Protein AF-F8B4W9-F1 (afdb_monomer)

Nearest PDB structures (foldseek):
  3fyq-assembly1_A  TM=3.172E-01  e=5.304E+00  Drosophila melanogaster
  8dl6-assembly1_A  TM=2.805E-01  e=8.628E+00  Homo sapiens
  7tut-assembly1_6  TM=2.543E-01  e=9.510E+00  Canis lupus
  6wik-assembly1_A  TM=2.556E-01  e=9.510E+00  Carlito syrichta

Secondary structure (DSSP, 8-state):
---TT-----GGGHHHHHHHTSHHHHHHHHHHHHHHTTT-HHHHHHHHHHHHHHHHHHHHHHHHHTTTTEEE-TT-TT--EEE-HHHHHHHHHHHHHHHHHHHHHHHHHHHHTSSSSHHHHHHHHHHHHHHHHHHHHHHHHHHHH---HHHHHHHHHHHHHHHHHHHHHHHHHHHHHHTT-

pLDDT: mean 88.38, std 14.02, range [26.84, 98.0]

Solvent-accessible surface area (backbone atoms only — not comparable to full-atom values): 9427 Å² total; per-residue (Å²): 134,85,67,93,78,52,64,75,72,52,79,90,48,41,58,56,54,52,52,68,70,34,70,40,50,55,50,39,52,10,18,52,37,0,38,73,35,49,87,41,64,65,50,3,17,50,43,2,28,54,52,38,39,51,48,53,51,54,48,49,52,51,38,52,74,51,39,65,38,52,43,69,39,88,86,42,95,82,52,50,73,45,76,39,60,65,61,47,53,53,54,47,50,52,52,43,54,51,28,64,64,48,16,34,58,32,1,39,33,23,35,45,33,60,74,82,50,72,69,11,46,56,34,58,42,48,49,35,50,45,35,26,58,53,26,56,51,50,46,58,52,36,73,71,74,66,73,48,66,64,57,51,53,48,35,52,51,52,26,52,52,19,50,51,51,48,52,51,55,50,49,56,48,50,54,60,52,60,77,73,109

Sequence (181 aa):
MVSRLNGASWPPFTAFSLVLGTGWTWAGLAYFLGRSCAASALRASVAALLGLVAAVVAYSLSDLSRGVYRTVDETDPLLATYTDWRGFVTTTGFWVVVAVVVAPVLGIAGRSGRGWQTRAVISKLLIPILALTEMTRRLATEAGFQPSPVAVYTWGVVEGCSLLVVIVILGIRATRTLQRR

Foldseek 3Di:
DQDPPQDDPPVVCVLVVLVLPDPLVLLVQLLQQLLVQLPDLVSLLVSLLVRSLVSLVVVLVVCVVSCSQWDFDPVDPVRDIDGNPVCSCVVSVVSNVVSNPNSSVSSNLSSQLPDQPPSVLVSQLVSLVSLLVRLVVQLVVCVPPPPPVSSNVSSVVSNVVSVVSNVVSVVVSVVVVVVVD

Organism: NCBI:txid2716812

Structure (mmCIF, N/CA/C/O backbone):
data_AF-F8B4W9-F1
#
_entry.id   AF-F8B4W9-F1
#
loop_
_atom_site.group_PDB
_atom_site.id
_atom_site.type_symbol
_atom_site.label_atom_id
_atom_site.label_alt_id
_atom_site.label_comp_id
_atom_site.label_asym_id
_atom_site.label_entity_id
_atom_site.label_seq_id
_atom_site.pdbx_PDB_ins_code
_atom_site.Cartn_x
_atom_site.Cartn_y
_atom_site.Cartn_z
_atom_site.occupancy
_atom_site.B_iso_or_equiv
_atom_site.auth_seq_id
_atom_site.auth_comp_id
_atom_site.auth_asym_id
_atom_site.auth_atom_id
_atom_site.pdbx_PDB_model_num
ATOM 1 N N . MET A 1 1 ? 11.319 -7.828 -17.211 1.00 26.84 1 MET A N 1
ATOM 2 C CA . MET A 1 1 ? 12.561 -7.053 -17.413 1.00 26.84 1 MET A CA 1
ATOM 3 C C . MET A 1 1 ? 12.158 -5.614 -17.677 1.00 26.84 1 MET A C 1
ATOM 5 O O . MET A 1 1 ? 11.563 -5.357 -18.710 1.00 26.84 1 MET A O 1
ATOM 9 N N . VAL A 1 2 ? 12.374 -4.707 -16.723 1.00 33.69 2 VAL A N 1
ATOM 10 C CA . VAL A 1 2 ? 12.165 -3.267 -16.941 1.00 33.69 2 VAL A CA 1
ATOM 11 C C . VAL A 1 2 ? 13.381 -2.761 -17.718 1.00 33.69 2 VAL A C 1
ATOM 13 O O . VAL A 1 2 ? 14.514 -3.004 -17.304 1.00 33.69 2 VAL A O 1
ATOM 16 N N . SER A 1 3 ? 13.143 -2.155 -18.879 1.00 31.34 3 SER A N 1
ATOM 17 C CA . SER A 1 3 ? 14.170 -1.647 -19.792 1.00 31.34 3 SER A CA 1
ATOM 18 C C . SER A 1 3 ? 15.177 -0.735 -19.072 1.00 31.34 3 SER A C 1
ATOM 20 O O . SER A 1 3 ? 14.789 0.214 -18.389 1.00 31.34 3 SER A O 1
ATOM 22 N N . ARG A 1 4 ? 16.482 -0.999 -19.256 1.00 37.31 4 ARG A N 1
ATOM 23 C CA . ARG A 1 4 ? 17.597 -0.156 -18.768 1.00 37.31 4 ARG A CA 1
ATOM 24 C C . ARG A 1 4 ? 17.657 1.227 -19.448 1.00 37.31 4 ARG A C 1
ATOM 26 O O . ARG A 1 4 ? 18.509 2.028 -19.085 1.00 37.31 4 ARG A O 1
ATOM 33 N N . LEU A 1 5 ? 16.773 1.506 -20.412 1.00 38.25 5 LEU A N 1
ATOM 34 C CA . LEU A 1 5 ? 16.686 2.777 -21.144 1.00 38.25 5 LEU A CA 1
ATOM 35 C C . LEU A 1 5 ? 15.691 3.778 -20.528 1.00 38.25 5 LEU A C 1
ATOM 37 O O . LEU A 1 5 ? 15.527 4.874 -21.061 1.00 38.25 5 LEU A O 1
ATOM 41 N N . ASN A 1 6 ? 15.039 3.441 -19.409 1.00 43.91 6 ASN A N 1
ATOM 42 C CA . ASN A 1 6 ? 14.122 4.363 -18.739 1.00 43.91 6 ASN A CA 1
ATOM 43 C C . ASN A 1 6 ? 14.904 5.493 -18.059 1.00 43.91 6 ASN A C 1
ATOM 45 O O . ASN A 1 6 ? 15.451 5.348 -16.964 1.00 43.91 6 ASN A O 1
ATOM 49 N N . GLY A 1 7 ? 14.972 6.622 -18.762 1.00 41.22 7 GLY A N 1
ATOM 50 C CA . GLY A 1 7 ? 15.586 7.853 -18.304 1.00 41.22 7 GLY A CA 1
ATOM 51 C C . GLY A 1 7 ? 14.984 8.364 -16.994 1.00 41.22 7 GLY A C 1
ATOM 52 O O . GLY A 1 7 ? 13.772 8.390 -16.797 1.00 41.22 7 GLY A O 1
ATOM 53 N N . ALA A 1 8 ? 15.887 8.850 -16.145 1.00 40.62 8 ALA A N 1
ATOM 54 C CA . ALA A 1 8 ? 15.640 9.750 -15.025 1.00 40.62 8 ALA A CA 1
ATOM 55 C C . ALA A 1 8 ? 14.926 9.163 -13.794 1.00 40.62 8 ALA A C 1
ATOM 57 O O . ALA A 1 8 ? 13.885 9.657 -13.356 1.00 40.62 8 ALA A O 1
ATOM 58 N N . SER A 1 9 ? 15.598 8.251 -13.083 1.00 46.84 9 SER A N 1
ATOM 59 C CA . SER A 1 9 ? 15.566 8.372 -11.622 1.00 46.84 9 SER A CA 1
ATOM 60 C C . SER A 1 9 ? 16.283 9.676 -11.262 1.00 46.84 9 SER A C 1
ATOM 62 O O . SER A 1 9 ? 17.508 9.759 -11.359 1.00 46.84 9 SER A O 1
ATOM 64 N N . TRP A 1 10 ? 15.537 10.718 -10.900 1.00 50.34 10 TRP A N 1
ATOM 65 C CA . TRP A 1 10 ? 16.134 11.897 -10.277 1.00 50.34 10 TRP A CA 1
ATOM 66 C C . TRP A 1 10 ? 16.819 11.407 -8.998 1.00 50.34 10 TRP A C 1
ATOM 68 O O . TRP A 1 10 ? 16.106 10.905 -8.125 1.00 50.34 10 TRP A O 1
ATOM 78 N N . PRO A 1 11 ? 18.154 11.525 -8.857 1.00 61.97 11 PRO A N 1
ATOM 79 C CA . PRO A 1 11 ? 18.889 10.930 -7.742 1.00 61.97 11 PRO A CA 1
ATOM 80 C C . PRO A 1 11 ? 18.269 11.172 -6.351 1.00 61.97 11 PRO A C 1
ATOM 82 O O . PRO A 1 11 ? 18.201 10.210 -5.584 1.00 61.97 11 PRO A O 1
ATOM 85 N N . PRO A 1 12 ? 17.740 12.375 -6.015 1.00 61.75 12 PRO A N 1
ATOM 86 C CA . PRO A 1 12 ? 17.132 12.597 -4.700 1.00 61.75 12 PRO A CA 1
ATOM 87 C C . PRO A 1 12 ? 15.763 11.919 -4.506 1.00 61.75 12 PRO A C 1
ATOM 89 O O . PRO A 1 12 ? 15.351 11.701 -3.371 1.00 61.75 12 PRO A O 1
ATOM 92 N N . PHE A 1 13 ? 15.055 11.552 -5.577 1.00 73.12 13 PHE A N 1
ATOM 93 C CA . PHE A 1 13 ? 13.718 10.947 -5.509 1.00 73.12 13 PHE A CA 1
ATOM 94 C C . PHE A 1 13 ? 13.712 9.440 -5.764 1.00 73.12 13 PHE A C 1
ATOM 96 O O . PHE A 1 13 ? 12.652 8.817 -5.704 1.00 73.12 13 PHE A O 1
ATOM 103 N N . THR A 1 14 ? 14.875 8.831 -6.004 1.00 78.38 14 THR A N 1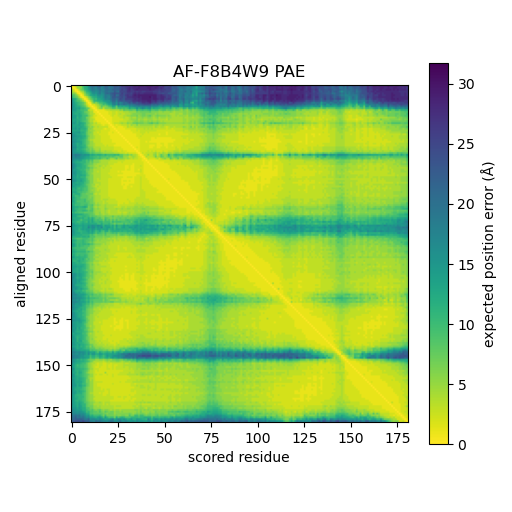
ATOM 104 C CA . THR A 1 14 ? 14.992 7.388 -6.242 1.00 78.38 14 THR A CA 1
ATOM 105 C C . THR A 1 14 ? 14.405 6.583 -5.085 1.00 78.38 14 THR A C 1
ATOM 107 O O . THR A 1 14 ? 13.545 5.738 -5.314 1.00 78.38 14 THR A O 1
ATOM 110 N N . ALA A 1 15 ? 14.774 6.894 -3.838 1.00 79.94 15 ALA A N 1
ATOM 111 C CA . ALA A 1 15 ? 14.231 6.216 -2.658 1.00 79.94 15 ALA A CA 1
ATOM 112 C C . ALA A 1 15 ? 12.705 6.377 -2.543 1.00 79.94 15 ALA A C 1
ATOM 114 O O . ALA A 1 15 ? 11.993 5.421 -2.250 1.00 79.94 15 ALA A O 1
ATOM 115 N N . PHE A 1 16 ? 12.182 7.569 -2.841 1.00 80.81 16 PHE A N 1
ATOM 116 C CA . PHE A 1 16 ? 10.745 7.834 -2.807 1.00 80.81 16 PHE A CA 1
ATOM 117 C C . PHE A 1 16 ? 9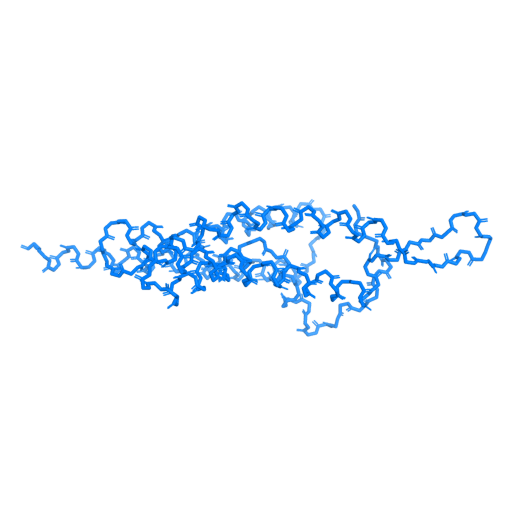.990 7.037 -3.877 1.00 80.81 16 PHE A C 1
ATOM 119 O O . PHE A 1 16 ? 8.973 6.414 -3.584 1.00 80.81 16 PHE A O 1
ATOM 126 N N . SER A 1 17 ? 10.518 6.997 -5.103 1.00 80.38 17 SER A N 1
ATOM 127 C CA . SER A 1 17 ? 9.940 6.205 -6.190 1.00 80.38 17 SER A CA 1
ATOM 128 C C . SER A 1 17 ? 10.011 4.705 -5.906 1.00 80.38 17 SER A C 1
ATOM 130 O O . SER A 1 17 ? 9.080 3.985 -6.258 1.00 80.38 17 SER A O 1
ATOM 132 N N . LEU A 1 18 ? 11.084 4.236 -5.259 1.00 84.69 18 LEU A N 1
ATOM 133 C CA . LEU A 1 18 ? 11.203 2.855 -4.801 1.00 84.69 18 LEU A CA 1
ATOM 134 C C . LEU A 1 18 ? 10.101 2.540 -3.789 1.00 84.69 18 LEU A C 1
ATOM 136 O O . LEU A 1 18 ? 9.330 1.614 -4.016 1.00 84.69 18 LEU A O 1
ATOM 140 N N . VAL A 1 19 ? 9.968 3.345 -2.730 1.00 85.88 19 VAL A N 1
ATOM 141 C CA . VAL A 1 19 ? 8.946 3.151 -1.691 1.00 85.88 19 VAL A CA 1
ATOM 142 C C . VAL A 1 19 ? 7.539 3.177 -2.285 1.00 85.88 19 VAL A C 1
ATOM 144 O O . VAL A 1 19 ? 6.787 2.228 -2.079 1.00 85.88 19 VAL A O 1
ATOM 147 N N . LEU A 1 20 ? 7.191 4.187 -3.087 1.00 84.31 20 LEU A N 1
ATOM 148 C CA . LEU A 1 20 ? 5.878 4.254 -3.742 1.00 84.31 20 LEU A CA 1
ATOM 149 C C . LEU A 1 20 ? 5.628 3.102 -4.727 1.00 84.31 20 LEU A C 1
ATOM 151 O O . LEU A 1 20 ? 4.482 2.749 -4.976 1.00 84.31 20 LEU A O 1
ATOM 155 N N . GLY A 1 21 ? 6.676 2.489 -5.275 1.00 84.31 21 GLY A N 1
ATOM 156 C CA . GLY A 1 21 ? 6.569 1.312 -6.139 1.00 84.31 21 GLY A CA 1
ATOM 157 C C . GLY A 1 21 ? 6.305 -0.003 -5.394 1.00 84.31 21 GLY A C 1
ATOM 158 O O . GLY A 1 21 ? 6.218 -1.052 -6.030 1.00 84.31 21 GLY A O 1
ATOM 159 N N . THR A 1 22 ? 6.201 0.011 -4.060 1.00 87.88 22 THR A N 1
ATOM 160 C CA . THR A 1 22 ? 6.007 -1.207 -3.251 1.00 87.88 22 THR A CA 1
ATOM 161 C C . THR A 1 22 ? 4.561 -1.423 -2.839 1.00 87.88 22 THR A C 1
ATOM 163 O O . THR A 1 22 ? 3.852 -0.477 -2.491 1.00 87.88 22 THR A O 1
ATOM 166 N N . GLY A 1 23 ? 4.126 -2.684 -2.839 1.00 88.69 23 GLY A N 1
ATOM 167 C CA . GLY A 1 23 ? 2.730 -3.073 -2.628 1.00 88.69 23 GLY A CA 1
ATOM 168 C C . GLY A 1 23 ? 2.165 -2.611 -1.283 1.00 88.69 23 GLY A C 1
ATOM 169 O O . GLY A 1 23 ? 1.006 -2.195 -1.205 1.00 88.69 23 GLY A O 1
ATOM 170 N N . TRP A 1 24 ? 2.978 -2.619 -0.224 1.00 92.94 24 TRP A N 1
ATOM 171 C CA . TRP A 1 24 ? 2.534 -2.200 1.107 1.00 92.94 24 TRP A CA 1
ATOM 172 C C . TRP A 1 24 ? 2.146 -0.717 1.196 1.00 92.94 24 TRP A C 1
ATOM 174 O O . TRP A 1 24 ? 1.287 -0.379 2.013 1.00 92.94 24 TRP A O 1
ATOM 184 N N . THR A 1 25 ? 2.709 0.169 0.365 1.00 93.88 25 THR A N 1
ATOM 185 C CA . THR A 1 25 ? 2.341 1.599 0.380 1.00 93.88 25 THR A CA 1
ATOM 186 C C . THR A 1 25 ? 0.939 1.824 -0.176 1.00 93.88 25 THR A C 1
ATOM 188 O O . THR A 1 25 ? 0.131 2.520 0.443 1.00 93.88 25 THR A O 1
ATOM 191 N N . TRP A 1 26 ? 0.606 1.145 -1.274 1.00 95.38 26 TRP A N 1
ATOM 192 C CA . TRP A 1 26 ? -0.734 1.082 -1.860 1.00 95.38 26 TRP A CA 1
ATOM 193 C C . TRP A 1 26 ? -1.749 0.498 -0.879 1.00 95.38 26 TRP A C 1
ATOM 195 O O . TRP A 1 26 ? -2.832 1.051 -0.670 1.00 95.38 26 TRP A O 1
ATOM 205 N N . ALA A 1 27 ? -1.367 -0.591 -0.208 1.00 95.88 27 ALA A N 1
ATOM 206 C CA . ALA A 1 27 ? -2.193 -1.188 0.829 1.00 95.88 27 ALA A CA 1
ATOM 207 C C . ALA A 1 27 ? -2.411 -0.225 2.010 1.00 95.88 27 ALA A C 1
ATOM 209 O O . ALA A 1 27 ? -3.523 -0.099 2.529 1.00 95.88 27 ALA A O 1
ATOM 210 N N . GLY A 1 28 ? -1.356 0.492 2.405 1.00 96.12 28 GLY A N 1
ATOM 211 C CA . GLY A 1 28 ? -1.387 1.526 3.431 1.00 96.12 28 GLY A CA 1
ATOM 212 C C . GLY A 1 28 ? -2.356 2.649 3.079 1.00 96.12 28 GLY A C 1
ATOM 213 O O . GLY A 1 28 ? -3.204 2.987 3.902 1.00 96.12 28 GLY A O 1
ATOM 214 N N . LEU A 1 29 ? -2.295 3.174 1.852 1.00 96.62 29 LEU A N 1
ATOM 215 C CA . LEU A 1 29 ? -3.221 4.196 1.360 1.00 96.62 29 LEU A CA 1
ATOM 216 C C . LEU A 1 29 ? -4.680 3.745 1.521 1.00 96.62 29 LEU A C 1
ATOM 218 O O . LEU A 1 29 ? -5.469 4.438 2.164 1.00 96.62 29 LEU A O 1
ATOM 222 N N . ALA A 1 30 ? -5.028 2.561 1.008 1.00 97.12 30 ALA A N 1
ATOM 223 C CA . ALA A 1 30 ? -6.379 2.009 1.121 1.00 97.12 30 ALA A CA 1
ATOM 224 C C . ALA A 1 30 ? -6.820 1.847 2.590 1.00 97.12 30 ALA A C 1
ATOM 226 O O . ALA A 1 30 ? -7.925 2.248 2.970 1.00 97.12 30 ALA A O 1
ATOM 227 N N . TYR A 1 31 ? -5.934 1.324 3.443 1.00 97.56 31 TYR A N 1
ATOM 228 C CA . TYR A 1 31 ? -6.177 1.176 4.878 1.00 97.56 31 TYR A CA 1
ATOM 229 C C . TYR A 1 31 ? -6.425 2.526 5.572 1.00 97.56 31 TYR A C 1
ATOM 231 O O . TYR A 1 31 ? -7.378 2.666 6.345 1.00 97.56 31 TYR A O 1
ATOM 239 N N . PHE A 1 32 ? -5.604 3.543 5.301 1.00 96.62 32 PHE A N 1
ATOM 240 C CA . PHE A 1 32 ? -5.751 4.865 5.914 1.00 96.62 32 PHE A CA 1
ATOM 241 C C . PHE A 1 32 ? -7.002 5.595 5.421 1.00 96.62 32 PHE A C 1
ATOM 243 O O . PHE A 1 32 ? -7.712 6.176 6.242 1.00 96.62 32 PHE A O 1
ATOM 250 N N . LEU A 1 33 ? -7.343 5.495 4.135 1.00 96.56 33 LEU A N 1
ATOM 251 C CA . LEU A 1 33 ? -8.600 6.031 3.600 1.00 96.56 33 LEU A CA 1
ATOM 252 C C . LEU A 1 33 ? -9.820 5.385 4.270 1.00 96.56 33 LEU A C 1
ATOM 254 O O . LEU A 1 33 ? -10.722 6.086 4.737 1.00 96.56 33 LEU A O 1
ATOM 258 N N . GLY A 1 34 ? -9.816 4.059 4.427 1.00 95.31 34 GLY A N 1
ATOM 259 C CA . GLY A 1 34 ? -10.871 3.354 5.157 1.00 95.31 34 GLY A CA 1
ATOM 260 C C . GLY A 1 34 ? -10.962 3.754 6.633 1.00 95.31 34 GLY A C 1
ATOM 261 O O . GLY A 1 34 ? -12.056 3.909 7.185 1.00 95.31 34 GLY A O 1
ATOM 262 N N . ARG A 1 35 ? -9.814 3.992 7.279 1.00 94.06 35 ARG A N 1
ATOM 263 C CA . ARG A 1 35 ? -9.737 4.482 8.664 1.00 94.06 35 ARG A CA 1
ATOM 264 C C . ARG A 1 35 ? -10.275 5.908 8.818 1.00 94.06 35 ARG A C 1
ATOM 266 O O . ARG A 1 35 ? -10.899 6.202 9.845 1.00 94.06 35 ARG A O 1
ATOM 273 N N . SER A 1 36 ? -10.057 6.778 7.836 1.00 93.94 36 SER A N 1
ATOM 274 C CA . SER A 1 36 ? -10.600 8.143 7.809 1.00 93.94 36 SER A CA 1
ATOM 275 C C . SER A 1 36 ? -12.120 8.125 7.628 1.00 93.94 36 SER A C 1
ATOM 277 O O . SER A 1 36 ? -12.842 8.796 8.363 1.00 93.94 36 SER A O 1
ATOM 279 N N . CYS A 1 37 ? -12.634 7.246 6.766 1.00 91.69 37 CYS A N 1
ATOM 280 C CA . CYS A 1 37 ? -14.062 7.114 6.461 1.00 91.69 37 CYS A CA 1
ATOM 281 C C . CYS A 1 37 ? -14.806 6.084 7.336 1.00 91.69 37 CYS A C 1
ATOM 283 O O . CYS A 1 37 ? -15.767 5.451 6.895 1.00 91.69 37 CYS A O 1
ATOM 285 N N . ALA A 1 38 ? -14.420 5.922 8.605 1.00 82.00 38 ALA A N 1
ATOM 286 C CA . ALA A 1 38 ? -14.919 4.830 9.449 1.00 82.00 38 ALA A CA 1
ATOM 287 C C . ALA A 1 38 ? -16.335 5.013 10.036 1.00 82.00 38 ALA A C 1
ATOM 289 O O . ALA A 1 38 ? -16.681 4.354 11.015 1.00 82.00 38 ALA A O 1
ATOM 290 N N . ALA A 1 39 ? -17.178 5.851 9.430 1.00 88.44 39 ALA A N 1
ATOM 291 C CA . ALA A 1 39 ? -18.591 5.976 9.797 1.00 88.44 39 ALA A CA 1
ATOM 292 C C . ALA A 1 39 ? -19.380 4.696 9.455 1.00 88.44 39 ALA A C 1
ATOM 294 O O . ALA A 1 39 ? -20.015 4.110 10.329 1.00 88.44 39 ALA A O 1
ATOM 295 N N . SER A 1 40 ? -19.225 4.149 8.243 1.00 94.38 40 SER A N 1
ATOM 296 C CA . SER A 1 40 ? -19.803 2.851 7.840 1.00 94.38 40 SER A CA 1
ATOM 297 C C . SER A 1 40 ? -18.771 1.961 7.131 1.00 94.38 40 SER A C 1
ATOM 299 O O . SER A 1 40 ? -17.767 2.458 6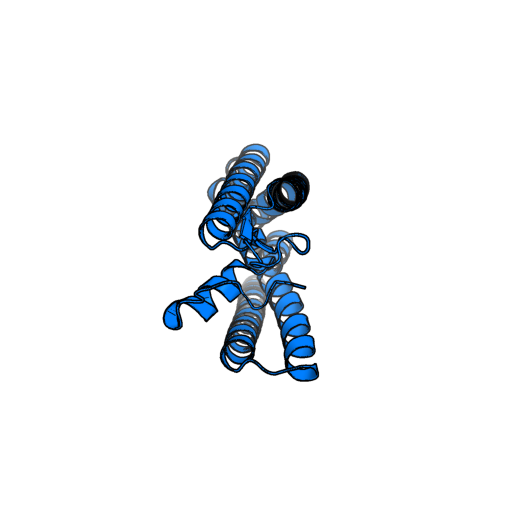.621 1.00 94.38 40 SER A O 1
ATOM 301 N N . ALA A 1 41 ? -18.982 0.638 7.130 1.00 93.56 41 ALA A N 1
ATOM 302 C CA . ALA A 1 41 ? -18.116 -0.297 6.400 1.00 93.56 41 ALA A CA 1
ATOM 303 C C . ALA A 1 41 ? -18.162 -0.031 4.887 1.00 93.56 41 ALA A C 1
ATOM 305 O O . ALA A 1 41 ? -17.126 -0.049 4.226 1.00 93.56 41 ALA A O 1
ATOM 306 N N . LEU A 1 42 ? -19.346 0.317 4.369 1.00 96.06 42 LEU A N 1
ATOM 307 C CA . LEU A 1 42 ? -19.537 0.725 2.980 1.00 96.06 42 LEU A CA 1
ATOM 308 C C . LEU A 1 42 ? -18.724 1.983 2.639 1.00 96.06 42 LEU A C 1
ATOM 310 O O . LEU A 1 42 ? -17.960 1.960 1.683 1.00 96.06 42 LEU A O 1
ATOM 314 N N . ARG A 1 43 ? -18.814 3.054 3.445 1.00 96.06 43 ARG A N 1
ATOM 315 C CA . ARG A 1 43 ? -18.045 4.293 3.209 1.00 96.06 43 ARG A CA 1
ATOM 316 C C . ARG A 1 43 ? -16.539 4.046 3.254 1.00 96.06 43 ARG A C 1
ATOM 318 O O . ARG A 1 43 ? -15.823 4.569 2.411 1.00 96.06 43 ARG A O 1
ATOM 325 N N . ALA A 1 44 ? -16.071 3.232 4.199 1.00 95.88 44 ALA A N 1
ATOM 326 C CA . ALA A 1 44 ? -14.663 2.859 4.284 1.00 95.88 44 ALA A CA 1
ATOM 327 C C . ALA A 1 44 ? -14.196 2.072 3.046 1.00 95.88 44 ALA A C 1
ATOM 329 O O . ALA A 1 44 ? -13.127 2.355 2.513 1.00 95.88 44 ALA A O 1
ATOM 330 N N . SER A 1 45 ? -15.015 1.129 2.569 1.00 96.88 45 SER A N 1
ATOM 331 C CA . SER A 1 45 ? -14.718 0.316 1.383 1.00 96.88 45 SER A CA 1
ATOM 332 C C . SER A 1 45 ? -14.682 1.157 0.109 1.00 9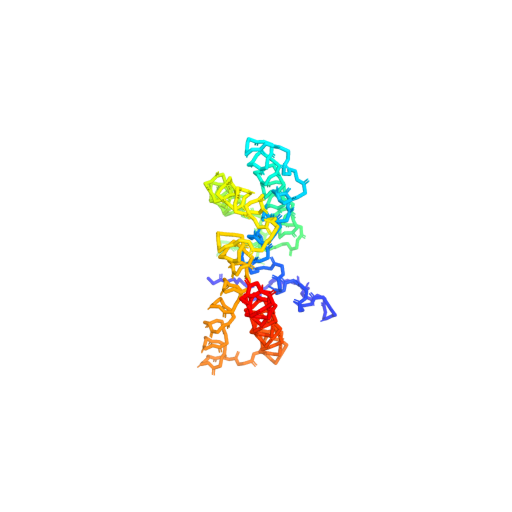6.88 45 SER A C 1
ATOM 334 O O . SER A 1 45 ? -13.737 1.056 -0.663 1.00 96.88 45 SER A O 1
ATOM 336 N N . VAL A 1 46 ? -15.684 2.020 -0.089 1.00 97.44 46 VAL A N 1
ATOM 337 C CA . VAL A 1 46 ? -15.780 2.898 -1.264 1.00 97.44 46 VAL A CA 1
ATOM 338 C C . VAL A 1 46 ? -14.651 3.927 -1.274 1.00 97.44 46 VAL A C 1
ATOM 340 O O . VAL A 1 46 ? -14.038 4.135 -2.314 1.00 97.44 46 VAL A O 1
ATOM 343 N N . ALA A 1 47 ? -14.324 4.535 -0.128 1.00 97.12 47 ALA A N 1
ATOM 344 C CA . ALA A 1 47 ? -13.217 5.487 -0.042 1.00 97.12 47 ALA A CA 1
ATOM 345 C C . ALA A 1 47 ? -11.870 4.830 -0.374 1.00 97.12 47 ALA A C 1
ATOM 347 O O . ALA A 1 47 ? -11.091 5.382 -1.150 1.00 97.12 47 ALA A O 1
ATOM 348 N N . ALA A 1 48 ? -11.615 3.637 0.174 1.00 97.19 48 ALA A N 1
ATOM 349 C CA . ALA A 1 48 ? -10.419 2.866 -0.138 1.00 97.19 48 ALA A CA 1
ATOM 350 C C . ALA A 1 48 ? -10.366 2.480 -1.624 1.00 97.19 48 ALA A C 1
ATOM 352 O O . ALA A 1 48 ? -9.320 2.633 -2.247 1.00 97.19 48 ALA A O 1
ATOM 353 N N . LEU A 1 49 ? -11.489 2.030 -2.194 1.00 97.94 49 LEU A N 1
ATOM 354 C CA . LEU A 1 49 ? -11.604 1.659 -3.603 1.00 97.94 49 LEU A CA 1
ATOM 355 C C . LEU A 1 49 ? -11.302 2.832 -4.534 1.00 97.94 49 LEU A C 1
ATOM 357 O O . LEU A 1 49 ? -10.400 2.737 -5.361 1.00 97.94 49 LEU A O 1
ATOM 361 N N . LEU A 1 50 ? -12.033 3.939 -4.384 1.00 97.75 50 LEU A N 1
ATOM 362 C CA . LEU A 1 50 ? -11.871 5.111 -5.242 1.00 97.75 50 LEU A CA 1
ATOM 363 C C . LEU A 1 50 ? -10.461 5.686 -5.128 1.00 97.75 50 LEU A C 1
ATOM 365 O O . LEU A 1 50 ? -9.842 5.989 -6.144 1.00 97.75 50 LEU A O 1
ATOM 369 N N . GLY A 1 51 ? -9.933 5.791 -3.906 1.00 97.25 51 GLY A N 1
ATOM 370 C CA . GLY A 1 51 ? -8.587 6.306 -3.699 1.00 97.25 51 GLY A CA 1
ATOM 371 C C . GLY A 1 51 ? -7.510 5.390 -4.269 1.00 97.25 51 GLY A C 1
ATOM 372 O O . GLY A 1 51 ? -6.580 5.887 -4.897 1.00 97.25 51 GLY A O 1
ATOM 373 N N . LEU A 1 52 ? -7.638 4.068 -4.111 1.00 97.12 52 LEU A N 1
ATOM 374 C CA . LEU A 1 52 ? -6.639 3.144 -4.641 1.00 97.12 52 LEU A CA 1
ATOM 375 C C . LEU A 1 52 ? -6.676 3.077 -6.171 1.00 97.12 52 LEU A C 1
ATOM 377 O O . LEU A 1 52 ? -5.623 3.119 -6.799 1.00 97.12 52 LEU A O 1
ATOM 381 N N . VAL A 1 53 ? -7.866 3.042 -6.778 1.00 97.62 53 VAL A N 1
ATOM 382 C CA . VAL A 1 53 ? -8.017 3.084 -8.242 1.00 97.62 53 VAL A CA 1
ATOM 383 C C . VAL A 1 53 ? -7.454 4.388 -8.806 1.00 97.62 53 VAL A C 1
ATOM 385 O O . VAL A 1 53 ? -6.657 4.350 -9.742 1.00 97.62 53 VAL A O 1
ATOM 388 N N . ALA A 1 54 ? -7.801 5.536 -8.214 1.00 97.19 54 ALA A N 1
ATOM 389 C CA . ALA A 1 54 ? -7.269 6.829 -8.639 1.00 97.19 54 ALA A CA 1
ATOM 390 C C . ALA A 1 54 ? -5.739 6.871 -8.545 1.00 97.19 54 ALA A C 1
ATOM 392 O O . ALA A 1 54 ? -5.073 7.360 -9.456 1.00 97.19 54 ALA A O 1
ATOM 393 N N . ALA A 1 55 ? -5.174 6.315 -7.474 1.00 95.00 55 ALA A N 1
ATOM 394 C CA . ALA A 1 55 ? -3.738 6.295 -7.273 1.00 95.00 55 ALA A CA 1
ATOM 395 C C . ALA A 1 55 ? -3.025 5.349 -8.270 1.00 95.00 55 ALA A C 1
ATOM 397 O O . ALA A 1 55 ? -1.983 5.726 -8.803 1.00 95.00 55 ALA A O 1
ATOM 398 N N . VAL A 1 56 ? -3.594 4.177 -8.595 1.00 94.69 56 VAL A N 1
ATOM 399 C CA . VAL A 1 56 ? -3.070 3.268 -9.641 1.00 94.69 56 VAL A CA 1
ATOM 400 C C . VAL A 1 56 ? -3.058 3.949 -11.010 1.00 94.69 56 VAL A C 1
ATOM 402 O O . VAL A 1 56 ? -2.066 3.861 -11.740 1.00 94.69 56 VAL A O 1
ATOM 405 N N . VAL A 1 57 ? -4.138 4.653 -11.360 1.00 95.12 57 VAL A N 1
ATOM 406 C CA . VAL A 1 57 ? -4.222 5.409 -12.617 1.00 95.12 57 VAL A CA 1
ATOM 407 C C . VAL A 1 57 ? -3.187 6.533 -12.633 1.00 95.12 57 VAL A C 1
ATOM 409 O O . VAL A 1 57 ? -2.428 6.645 -13.593 1.00 95.12 57 VAL A O 1
ATOM 412 N N . ALA A 1 58 ? -3.091 7.322 -11.560 1.00 94.75 58 ALA A N 1
ATOM 413 C CA . ALA A 1 58 ? -2.122 8.412 -11.456 1.00 94.75 58 ALA A CA 1
ATOM 414 C C . ALA A 1 58 ? -0.668 7.919 -11.564 1.00 94.75 58 ALA A C 1
ATOM 416 O O . ALA A 1 58 ? 0.155 8.545 -12.237 1.00 94.75 58 ALA A O 1
ATOM 417 N N . TYR A 1 59 ? -0.352 6.778 -10.950 1.00 90.06 59 TYR A N 1
ATOM 418 C CA . TYR A 1 59 ? 0.963 6.149 -11.057 1.00 90.06 59 TYR A CA 1
ATOM 419 C C . TYR A 1 59 ? 1.245 5.646 -12.464 1.00 90.06 59 TYR A C 1
ATOM 421 O O . TYR A 1 59 ? 2.289 5.961 -13.023 1.00 90.06 59 TYR A O 1
ATOM 429 N N . SER A 1 60 ? 0.284 4.958 -13.081 1.00 91.50 60 SER A N 1
ATOM 430 C CA . SER A 1 60 ? 0.432 4.468 -14.453 1.00 91.50 60 SER A CA 1
ATOM 431 C C . SER A 1 60 ? 0.655 5.613 -15.444 1.00 91.50 60 SER A C 1
ATOM 433 O O . SER A 1 60 ? 1.495 5.505 -16.333 1.00 91.50 60 SER A O 1
ATOM 435 N N . LEU A 1 61 ? -0.060 6.731 -15.279 1.00 94.06 61 LEU A N 1
ATOM 436 C CA . LEU A 1 61 ? 0.141 7.943 -16.079 1.00 94.06 61 LEU A CA 1
ATOM 437 C C . LEU A 1 61 ? 1.510 8.585 -15.822 1.00 94.06 61 LEU A C 1
ATOM 439 O O . LEU A 1 61 ? 2.127 9.113 -16.747 1.00 94.06 61 LEU A O 1
ATOM 443 N N . SER A 1 62 ? 2.003 8.524 -14.585 1.00 89.81 62 SER A N 1
ATOM 444 C CA . SER A 1 62 ? 3.354 8.983 -14.248 1.00 89.81 62 SER A CA 1
ATOM 445 C C . SER A 1 62 ? 4.428 8.104 -14.894 1.00 89.81 62 SER A C 1
ATOM 447 O O . SER A 1 62 ? 5.419 8.618 -15.399 1.00 89.81 62 SER A O 1
ATOM 449 N N . ASP A 1 63 ? 4.226 6.790 -14.943 1.00 88.31 63 ASP A N 1
ATOM 450 C CA . ASP A 1 63 ? 5.119 5.866 -15.646 1.00 88.31 63 ASP A CA 1
ATOM 451 C C . ASP A 1 63 ? 5.077 6.082 -17.165 1.00 88.31 63 ASP A C 1
ATOM 453 O O . ASP A 1 63 ? 6.1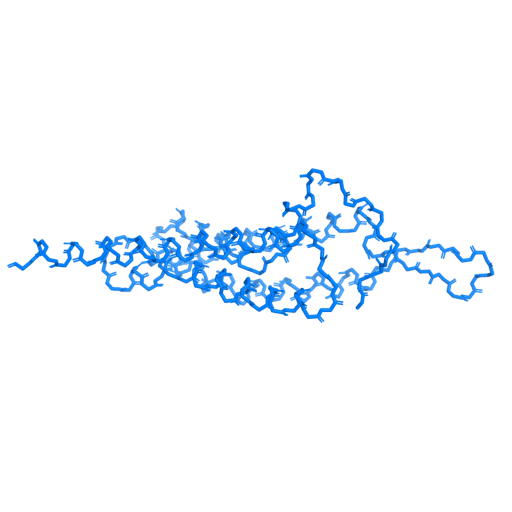15 6.077 -17.830 1.00 88.31 63 ASP A O 1
ATOM 457 N N . LEU A 1 64 ? 3.892 6.358 -17.716 1.00 89.69 64 LEU A N 1
ATOM 458 C CA . LEU A 1 64 ? 3.723 6.722 -19.120 1.00 89.69 64 LEU A CA 1
ATOM 459 C C . LEU A 1 64 ? 4.489 8.004 -19.474 1.00 89.69 64 LEU A C 1
ATOM 461 O O . LEU A 1 64 ? 5.215 8.019 -20.468 1.00 89.69 64 LEU A O 1
ATOM 465 N N . SER A 1 65 ? 4.397 9.052 -18.648 1.00 89.31 65 SER A N 1
ATOM 466 C CA . SER A 1 65 ? 5.110 10.316 -18.885 1.00 89.31 65 SER A CA 1
ATOM 467 C C . SER A 1 65 ? 6.628 10.194 -18.717 1.00 89.31 65 SER A C 1
ATOM 469 O O . SER A 1 65 ? 7.377 10.885 -19.407 1.00 89.31 65 SER A O 1
ATOM 471 N N . ARG A 1 66 ? 7.094 9.267 -17.869 1.00 83.06 66 ARG A N 1
ATOM 472 C CA . ARG A 1 66 ? 8.516 8.903 -17.717 1.00 83.06 66 ARG A CA 1
ATOM 473 C C . ARG A 1 66 ? 9.045 8.010 -18.840 1.00 83.06 66 ARG A C 1
ATOM 475 O O . ARG A 1 66 ? 10.233 7.708 -18.869 1.00 83.06 66 ARG A O 1
ATOM 482 N N . GLY A 1 67 ? 8.184 7.585 -19.762 1.00 87.44 67 GLY A N 1
ATOM 483 C CA . GLY A 1 67 ? 8.571 6.731 -20.878 1.00 87.44 67 GLY A CA 1
ATOM 484 C C . GLY A 1 67 ? 8.807 5.272 -20.494 1.00 87.44 67 GLY A C 1
ATOM 485 O O . GLY A 1 67 ? 9.433 4.562 -21.269 1.00 87.44 67 GLY A O 1
ATOM 486 N N . VAL A 1 68 ? 8.280 4.801 -19.353 1.00 87.06 68 VAL A N 1
ATOM 487 C CA . VAL A 1 68 ? 8.410 3.397 -18.909 1.00 87.06 68 VAL A CA 1
ATOM 488 C C . VAL A 1 68 ? 7.837 2.417 -19.934 1.00 87.06 68 VAL A C 1
ATOM 490 O O . VAL A 1 68 ? 8.344 1.308 -20.083 1.00 87.06 68 VAL A O 1
ATOM 493 N N . TYR A 1 69 ? 6.811 2.854 -20.665 1.00 88.69 69 TYR A N 1
ATOM 494 C CA . TYR A 1 69 ? 6.168 2.115 -21.749 1.00 88.69 69 TYR A CA 1
ATOM 495 C C . TYR A 1 69 ? 6.744 2.477 -23.123 1.00 88.69 69 TYR A C 1
ATOM 497 O O . TYR A 1 69 ? 6.024 2.442 -24.113 1.00 88.69 69 TYR A O 1
ATOM 505 N N . ARG A 1 70 ? 8.010 2.897 -23.219 1.00 91.12 70 ARG A N 1
ATOM 506 C CA . ARG A 1 70 ? 8.686 3.034 -24.515 1.00 91.12 70 ARG A CA 1
ATOM 507 C C . ARG A 1 70 ? 9.358 1.722 -24.882 1.00 91.12 70 ARG A C 1
ATOM 509 O O . ARG A 1 70 ? 10.080 1.143 -24.074 1.00 91.12 70 ARG A O 1
ATOM 516 N N . THR A 1 71 ? 9.146 1.291 -26.115 1.00 89.31 71 THR A N 1
ATOM 517 C CA . THR A 1 71 ? 9.824 0.135 -26.697 1.00 89.31 71 THR A CA 1
ATOM 518 C C . THR A 1 71 ? 10.561 0.550 -27.965 1.00 89.31 71 THR A C 1
ATOM 520 O O . THR A 1 71 ? 10.242 1.576 -28.571 1.00 89.31 71 TH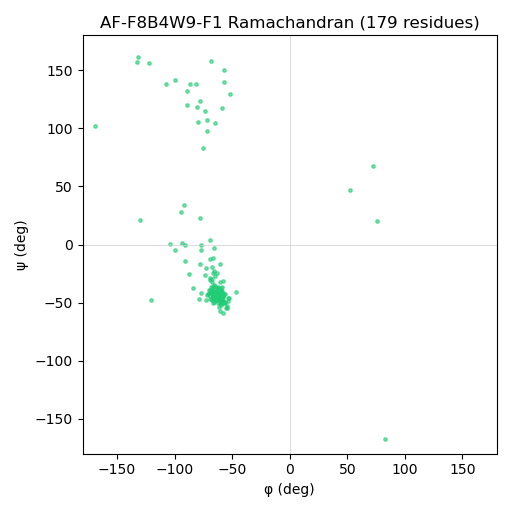R A O 1
ATOM 523 N N . VAL A 1 72 ? 11.583 -0.223 -28.318 1.00 89.69 72 VAL A N 1
ATOM 524 C CA . VAL A 1 72 ? 12.357 -0.046 -29.548 1.00 89.69 72 VAL A CA 1
ATOM 525 C C . VAL A 1 72 ? 11.650 -0.794 -30.670 1.00 89.69 72 VAL A C 1
ATOM 527 O O . VAL A 1 72 ? 11.156 -1.904 -30.462 1.00 89.69 72 VAL A O 1
ATOM 530 N N . ASP A 1 73 ? 11.586 -0.177 -31.842 1.00 86.88 73 ASP A N 1
ATOM 531 C CA . ASP A 1 73 ? 11.216 -0.864 -33.067 1.00 86.88 73 ASP A CA 1
ATOM 532 C C . ASP A 1 73 ? 12.430 -1.635 -33.599 1.00 86.88 73 ASP A C 1
ATOM 534 O O . ASP A 1 73 ? 13.378 -1.050 -34.119 1.00 86.88 73 ASP A O 1
ATOM 538 N N . GLU A 1 74 ? 12.418 -2.959 -33.433 1.00 87.12 74 GLU A N 1
ATOM 539 C CA . GLU A 1 74 ? 13.485 -3.844 -33.923 1.00 87.12 74 GLU A CA 1
ATOM 540 C C . GLU A 1 74 ? 13.511 -3.948 -35.457 1.00 87.12 74 GLU A C 1
ATOM 542 O O . GLU A 1 74 ? 14.479 -4.455 -36.022 1.00 87.12 74 GLU A O 1
ATOM 547 N N . THR A 1 75 ? 12.460 -3.477 -36.139 1.00 87.44 75 THR A N 1
ATOM 548 C CA . THR A 1 75 ? 12.372 -3.492 -37.604 1.00 87.44 75 THR A CA 1
ATOM 549 C C . THR A 1 75 ? 12.920 -2.221 -38.252 1.00 87.44 75 THR A C 1
ATOM 551 O O . THR A 1 75 ? 13.191 -2.222 -39.455 1.00 87.44 75 THR A O 1
ATOM 554 N N . ASP A 1 76 ? 13.141 -1.161 -37.469 1.00 83.00 76 ASP A N 1
ATOM 555 C CA . ASP A 1 76 ? 13.737 0.085 -37.941 1.00 83.00 76 ASP A CA 1
ATOM 556 C C . ASP A 1 76 ? 15.275 0.036 -37.808 1.00 83.00 76 ASP A C 1
ATOM 558 O O . ASP A 1 76 ? 15.790 -0.073 -36.689 1.00 83.00 76 ASP A O 1
ATOM 562 N N . PRO A 1 77 ? 16.050 0.168 -38.904 1.00 83.06 77 PRO A N 1
ATOM 563 C CA . PRO A 1 77 ? 17.511 0.251 -38.835 1.00 83.06 77 PRO A CA 1
ATOM 564 C C . PRO A 1 77 ? 18.025 1.452 -38.020 1.00 83.06 77 PRO A C 1
ATOM 566 O O . PRO A 1 77 ? 19.188 1.454 -37.617 1.00 83.06 77 PRO A O 1
ATOM 569 N N . LEU A 1 78 ? 17.185 2.463 -37.761 1.00 89.12 78 LEU A N 1
ATOM 570 C CA . LEU A 1 78 ? 17.496 3.613 -36.907 1.00 89.12 78 LEU A CA 1
ATOM 571 C C . LEU A 1 78 ? 17.104 3.410 -35.433 1.00 89.12 78 LEU A C 1
ATOM 573 O O . LEU A 1 78 ? 17.350 4.304 -34.621 1.00 89.12 78 LEU A O 1
ATOM 577 N N . LEU A 1 79 ? 16.529 2.253 -35.078 1.00 85.06 79 LEU A N 1
ATOM 578 C CA . LEU A 1 79 ? 16.077 1.909 -33.725 1.00 85.06 79 LEU A CA 1
ATOM 579 C C . LEU A 1 79 ? 15.148 2.980 -33.125 1.00 85.06 79 LEU A C 1
ATOM 581 O O . LEU A 1 79 ? 15.327 3.406 -31.976 1.00 85.06 79 LEU A O 1
ATOM 585 N N . ALA A 1 80 ? 14.156 3.441 -33.898 1.00 88.19 80 ALA A N 1
ATOM 586 C CA . ALA A 1 80 ? 13.162 4.380 -33.394 1.00 88.19 80 ALA A CA 1
ATOM 587 C C . ALA A 1 80 ? 12.432 3.822 -32.162 1.00 88.19 80 ALA A C 1
ATOM 589 O O . ALA A 1 80 ? 12.240 2.617 -31.992 1.00 88.19 80 ALA A O 1
ATOM 590 N N . THR A 1 81 ? 12.008 4.729 -31.280 1.00 90.69 81 THR A N 1
ATOM 591 C CA . THR A 1 81 ? 11.246 4.373 -30.077 1.00 90.69 81 THR A CA 1
ATOM 592 C C . THR A 1 81 ? 9.796 4.800 -30.221 1.00 90.69 81 THR A C 1
ATOM 594 O O . THR A 1 81 ? 9.511 5.908 -30.677 1.00 90.69 81 THR A O 1
ATOM 597 N N . TYR A 1 82 ? 8.875 3.940 -29.793 1.00 90.81 82 TYR A N 1
ATOM 598 C CA . TYR A 1 82 ? 7.446 4.236 -29.769 1.00 90.81 82 TYR A CA 1
ATOM 599 C C . TYR A 1 82 ? 6.823 3.875 -28.421 1.00 90.81 82 TYR A C 1
ATOM 601 O O . TYR A 1 82 ? 7.392 3.139 -27.612 1.00 90.81 82 TYR A O 1
ATOM 609 N N . THR A 1 83 ? 5.646 4.439 -28.156 1.00 93.44 83 THR A N 1
ATOM 610 C CA . THR A 1 83 ? 4.876 4.156 -26.943 1.00 93.44 83 THR A CA 1
ATOM 611 C C . THR A 1 83 ? 4.101 2.848 -27.096 1.00 93.44 83 THR A C 1
ATOM 613 O O . THR A 1 83 ? 3.208 2.740 -27.935 1.00 93.44 83 THR A O 1
ATOM 616 N N . ASP A 1 84 ? 4.398 1.875 -26.239 1.00 92.62 84 ASP A N 1
ATOM 617 C CA . ASP A 1 84 ? 3.662 0.624 -26.085 1.00 92.62 84 ASP A CA 1
ATOM 618 C C . ASP A 1 84 ? 2.342 0.854 -25.327 1.00 92.62 84 ASP A C 1
ATOM 620 O O . ASP A 1 84 ? 2.213 0.651 -24.114 1.00 92.62 84 ASP A O 1
ATOM 624 N N . TRP A 1 85 ? 1.324 1.283 -26.074 1.00 94.00 85 TRP A N 1
ATOM 625 C CA . TRP A 1 85 ? -0.034 1.465 -25.558 1.00 94.00 85 TRP A CA 1
ATOM 626 C C . TRP A 1 85 ? -0.648 0.169 -25.029 1.00 94.00 85 TRP A C 1
ATOM 628 O O . TRP A 1 85 ? -1.427 0.199 -24.074 1.00 94.00 85 TRP A O 1
ATOM 638 N N . ARG A 1 86 ? -0.297 -0.978 -25.621 1.00 94.06 86 ARG A N 1
ATOM 639 C CA . ARG A 1 86 ? -0.824 -2.278 -25.200 1.00 94.06 86 ARG A CA 1
ATOM 640 C C . ARG A 1 86 ? -0.280 -2.653 -23.828 1.00 94.06 86 ARG A C 1
ATOM 642 O O . ARG A 1 86 ? -1.068 -3.044 -22.963 1.00 94.06 86 ARG A O 1
ATOM 649 N N . GLY A 1 87 ? 1.026 -2.513 -23.616 1.00 92.12 87 GLY A N 1
ATOM 650 C CA . GLY A 1 87 ? 1.669 -2.733 -22.324 1.00 92.12 87 GLY A CA 1
ATOM 651 C C . GLY A 1 87 ? 1.100 -1.821 -21.242 1.00 92.12 87 GLY A C 1
ATOM 652 O O . GLY A 1 87 ? 0.761 -2.308 -20.161 1.00 92.12 87 GLY A O 1
ATOM 653 N N . PHE A 1 88 ? 0.894 -0.538 -21.560 1.00 93.81 88 PHE A N 1
ATOM 654 C CA . PHE A 1 88 ? 0.254 0.427 -20.662 1.00 93.81 88 PHE A CA 1
ATOM 655 C C . PHE A 1 88 ? -1.153 -0.022 -20.244 1.00 93.81 88 PHE A C 1
ATOM 657 O O . PHE A 1 88 ? -1.398 -0.255 -19.061 1.00 93.81 88 PHE A O 1
ATOM 664 N N . VAL A 1 89 ? -2.064 -0.229 -21.203 1.00 96.56 89 VAL A N 1
ATOM 665 C CA . VAL A 1 89 ? -3.462 -0.598 -20.909 1.00 96.56 89 VAL A CA 1
ATOM 666 C C . VAL A 1 89 ? -3.548 -1.929 -20.163 1.00 96.56 89 VAL A C 1
ATOM 668 O O . VAL A 1 89 ? -4.310 -2.047 -19.204 1.00 96.56 89 VAL A O 1
ATOM 671 N N . THR A 1 90 ? -2.750 -2.922 -20.561 1.00 95.19 90 THR A N 1
ATOM 672 C CA . THR A 1 90 ? -2.771 -4.254 -19.936 1.00 95.19 90 THR A CA 1
ATOM 673 C C . THR A 1 90 ? -2.276 -4.193 -18.490 1.00 95.19 90 THR A C 1
ATOM 675 O O . THR A 1 90 ? -2.918 -4.741 -17.592 1.00 95.19 90 THR A O 1
ATOM 678 N N . THR A 1 91 ? -1.169 -3.486 -18.244 1.00 92.31 91 THR A N 1
ATOM 679 C CA . THR A 1 91 ? -0.574 -3.358 -16.905 1.00 92.31 91 THR A CA 1
A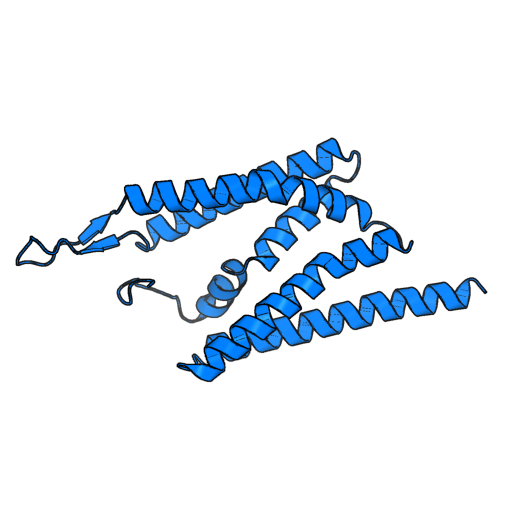TOM 680 C C . THR A 1 91 ? -1.475 -2.547 -15.979 1.00 92.31 91 THR A C 1
ATOM 682 O O . THR A 1 91 ? -1.762 -2.977 -14.860 1.00 92.31 91 THR A O 1
ATOM 685 N N . THR A 1 92 ? -1.986 -1.405 -16.445 1.00 95.19 92 THR A N 1
ATOM 686 C CA . THR A 1 92 ? -2.918 -0.581 -15.666 1.00 95.19 92 THR A CA 1
ATOM 687 C C . THR A 1 92 ? -4.217 -1.327 -15.387 1.00 95.19 92 THR A C 1
ATOM 689 O O . THR A 1 92 ? -4.678 -1.336 -14.247 1.00 95.19 92 THR A O 1
ATOM 692 N N . GLY A 1 93 ? -4.786 -2.005 -16.388 1.00 96.75 93 GLY A N 1
ATOM 693 C CA . GLY A 1 93 ? -6.005 -2.798 -16.234 1.00 96.75 93 GLY A CA 1
ATOM 694 C C . GLY A 1 93 ? -5.858 -3.892 -15.176 1.00 96.75 93 GLY A C 1
ATOM 695 O O . GLY A 1 93 ? -6.713 -4.015 -14.300 1.00 96.75 93 GLY A O 1
ATOM 696 N N . PHE A 1 94 ? -4.740 -4.626 -15.191 1.00 96.88 94 PHE A N 1
ATOM 697 C CA . PHE A 1 94 ? -4.433 -5.630 -14.171 1.00 96.88 94 PHE A CA 1
ATOM 698 C C . PHE A 1 94 ? -4.434 -5.033 -12.756 1.00 96.88 94 PHE A C 1
ATOM 700 O O . PHE A 1 94 ? -5.123 -5.538 -11.867 1.00 96.88 94 PHE A O 1
ATOM 707 N N . TRP A 1 95 ? -3.721 -3.924 -12.542 1.00 95.56 95 TRP A N 1
ATOM 708 C CA . TRP A 1 95 ? -3.638 -3.299 -11.219 1.00 95.56 95 TRP A CA 1
ATOM 709 C C . TRP A 1 95 ? -4.949 -2.660 -10.762 1.00 95.56 95 TRP A C 1
ATOM 711 O O . TRP A 1 95 ? -5.243 -2.677 -9.568 1.00 95.56 95 TRP A O 1
ATOM 721 N N . VAL A 1 96 ? -5.773 -2.157 -11.684 1.00 97.38 96 VAL A N 1
ATOM 722 C CA . VAL A 1 96 ? -7.132 -1.697 -11.365 1.00 97.38 96 VAL A CA 1
ATOM 723 C C . VAL A 1 96 ? -7.989 -2.862 -10.872 1.00 97.38 96 VAL A C 1
ATOM 725 O O . VAL A 1 96 ? -8.660 -2.720 -9.852 1.00 97.38 96 VAL A O 1
ATOM 728 N N . VAL A 1 97 ? -7.933 -4.030 -11.518 1.00 97.88 97 VAL A N 1
ATOM 729 C CA . VAL A 1 97 ? -8.661 -5.227 -11.055 1.00 97.88 97 VAL A CA 1
ATOM 730 C C . VAL A 1 97 ? -8.189 -5.649 -9.662 1.00 97.88 97 VAL A C 1
ATOM 732 O O . VAL A 1 97 ? -9.014 -5.873 -8.775 1.00 97.88 97 VAL A O 1
ATOM 735 N N . VAL A 1 98 ? -6.873 -5.689 -9.432 1.00 96.12 98 VAL A N 1
ATOM 736 C CA . VAL A 1 98 ? -6.311 -5.969 -8.100 1.00 96.12 98 VAL A CA 1
ATOM 737 C C . VAL A 1 98 ? -6.818 -4.951 -7.074 1.00 96.12 98 VAL A C 1
ATOM 739 O O . VAL A 1 98 ? -7.249 -5.339 -5.988 1.00 96.12 98 VAL A O 1
ATOM 742 N N . ALA A 1 99 ? -6.831 -3.660 -7.414 1.00 95.81 99 ALA A N 1
ATOM 743 C CA . ALA A 1 99 ? -7.327 -2.609 -6.534 1.00 95.81 99 ALA A CA 1
ATOM 744 C C . ALA A 1 99 ? -8.816 -2.784 -6.199 1.00 95.81 99 ALA A C 1
ATOM 746 O O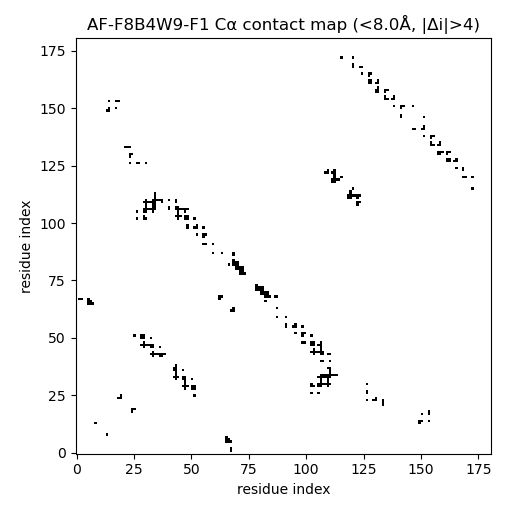 . ALA A 1 99 ? -9.193 -2.638 -5.037 1.00 95.81 99 ALA A O 1
ATOM 747 N N . VAL A 1 100 ? -9.647 -3.157 -7.178 1.00 97.75 100 VAL A N 1
ATOM 748 C CA . VAL A 1 100 ? -11.082 -3.425 -6.980 1.00 97.75 100 VAL A CA 1
ATOM 749 C C . VAL A 1 100 ? -11.319 -4.530 -5.953 1.00 97.75 100 VAL A C 1
ATOM 751 O O . VAL A 1 100 ? -12.216 -4.410 -5.119 1.00 97.75 100 VAL A O 1
ATOM 754 N N . VAL A 1 101 ? -10.497 -5.578 -5.975 1.00 97.38 101 VAL A N 1
ATOM 755 C CA . VAL A 1 101 ? -10.622 -6.716 -5.055 1.00 97.38 101 VAL A CA 1
ATOM 756 C C . VAL A 1 101 ? -10.049 -6.394 -3.674 1.00 97.38 101 VAL A C 1
ATOM 758 O O . VAL A 1 101 ? -10.672 -6.674 -2.649 1.00 97.38 101 VAL A O 1
ATOM 761 N N . VAL A 1 102 ? -8.855 -5.805 -3.626 1.00 96.38 102 VAL A N 1
ATOM 762 C CA . VAL A 1 102 ? -8.084 -5.664 -2.384 1.00 96.38 102 VAL A CA 1
ATOM 763 C C . VAL A 1 102 ? -8.511 -4.434 -1.575 1.00 96.38 102 VAL A C 1
ATOM 765 O O . VAL A 1 102 ? -8.573 -4.498 -0.343 1.00 96.38 102 VAL A O 1
ATOM 768 N N . ALA A 1 103 ? -8.847 -3.316 -2.227 1.00 97.12 103 ALA A N 1
ATOM 769 C CA . ALA A 1 103 ? -9.136 -2.062 -1.531 1.00 97.12 103 ALA A CA 1
ATOM 770 C C . ALA A 1 103 ? -10.321 -2.136 -0.553 1.00 97.12 103 ALA A C 1
ATOM 772 O O . ALA A 1 103 ? -10.170 -1.627 0.560 1.00 97.12 103 ALA A O 1
ATOM 773 N N . PRO A 1 104 ? -11.467 -2.776 -0.874 1.00 97.56 104 PRO A N 1
ATOM 774 C CA . PRO A 1 104 ? -12.580 -2.891 0.069 1.00 97.56 104 PRO A CA 1
ATOM 775 C C . PRO A 1 104 ? -12.177 -3.602 1.365 1.00 97.56 104 PRO A C 1
ATOM 777 O O . PRO A 1 104 ? -12.478 -3.126 2.462 1.00 97.56 104 PRO A O 1
ATOM 780 N N . VAL A 1 105 ? -11.428 -4.704 1.246 1.00 97.19 105 VAL A N 1
ATOM 781 C CA . VAL A 1 105 ? -10.948 -5.495 2.389 1.00 97.19 105 VAL A CA 1
ATOM 782 C C . VAL A 1 105 ? -10.034 -4.650 3.274 1.00 97.19 105 VAL A C 1
ATOM 784 O O . VAL A 1 105 ? -10.225 -4.582 4.492 1.00 97.19 105 VAL A O 1
ATOM 787 N N . LEU A 1 106 ? -9.081 -3.942 2.664 1.00 97.38 106 LEU A N 1
ATOM 788 C CA . LEU A 1 106 ? -8.169 -3.054 3.384 1.00 97.38 106 LEU A CA 1
ATOM 789 C C . LEU A 1 106 ? -8.887 -1.853 4.003 1.00 97.38 106 LEU A C 1
ATOM 791 O O . LEU A 1 106 ? -8.561 -1.462 5.123 1.00 97.38 106 LEU A O 1
ATOM 795 N N . GLY A 1 107 ? -9.901 -1.306 3.333 1.00 96.94 107 GLY A N 1
ATOM 796 C CA . GLY A 1 107 ? -10.723 -0.223 3.862 1.00 96.94 107 GLY A CA 1
ATOM 797 C C . GLY A 1 107 ? -11.484 -0.640 5.125 1.00 96.94 107 GLY A C 1
ATOM 798 O O . GLY A 1 107 ? -11.485 0.076 6.133 1.00 96.94 107 GLY A O 1
ATOM 799 N N . ILE A 1 108 ? -12.072 -1.842 5.119 1.00 96.19 108 ILE A N 1
ATOM 800 C CA . ILE A 1 108 ? -12.741 -2.430 6.291 1.00 96.19 108 ILE A CA 1
ATOM 801 C C . ILE A 1 108 ? -11.737 -2.715 7.416 1.00 96.19 108 ILE A C 1
ATOM 803 O O . ILE A 1 108 ? -12.035 -2.438 8.586 1.00 96.19 108 ILE A O 1
ATOM 807 N N . ALA A 1 109 ? -10.541 -3.216 7.093 1.00 96.00 109 ALA A N 1
ATOM 808 C CA . ALA A 1 109 ? -9.465 -3.391 8.068 1.00 96.00 109 ALA A CA 1
ATOM 809 C C . ALA A 1 109 ? -9.055 -2.042 8.693 1.00 96.00 109 ALA A C 1
ATOM 811 O O . ALA A 1 109 ? -8.973 -1.921 9.917 1.00 96.00 109 ALA A O 1
ATOM 812 N N . GLY A 1 110 ? -8.920 -0.994 7.875 1.00 95.62 110 GLY A N 1
ATOM 813 C CA . GLY A 1 110 ? -8.663 0.388 8.292 1.00 95.62 110 GLY A CA 1
ATOM 814 C C . GLY A 1 110 ? -9.662 0.897 9.320 1.00 95.62 110 GLY A C 1
ATOM 815 O O . GLY A 1 110 ? -9.286 1.394 10.390 1.00 95.62 110 GLY A O 1
ATOM 816 N N . ARG A 1 111 ? -10.954 0.700 9.037 1.00 95.69 111 ARG A N 1
ATOM 817 C CA . ARG A 1 111 ? -12.050 0.999 9.968 1.00 95.69 111 ARG A CA 1
ATOM 818 C C . ARG A 1 111 ? -11.920 0.210 11.270 1.00 95.69 111 ARG A C 1
ATOM 820 O O . ARG A 1 111 ? -12.053 0.784 12.353 1.00 95.69 111 ARG A O 1
ATOM 827 N N . SER A 1 112 ? -11.664 -1.090 11.164 1.00 94.00 112 SER A N 1
ATOM 828 C CA . SER A 1 112 ? -11.573 -2.012 12.303 1.00 94.00 112 SER A CA 1
ATOM 829 C C . SER A 1 112 ? -10.366 -1.726 13.200 1.00 94.00 112 SER A C 1
ATOM 831 O O . SER A 1 112 ? -10.372 -2.069 14.378 1.00 94.00 112 SER A O 1
ATOM 833 N N . GLY A 1 113 ? -9.358 -1.015 12.688 1.00 91.38 113 GLY A N 1
ATOM 834 C CA . GLY A 1 113 ? -8.179 -0.567 13.424 1.00 91.38 113 GLY A CA 1
ATOM 835 C C . GLY A 1 113 ? -8.418 0.514 14.490 1.00 91.38 113 GLY A C 1
ATOM 836 O O . GLY A 1 113 ? -7.436 0.980 15.085 1.00 91.38 113 GLY A O 1
ATOM 837 N N . ARG A 1 114 ? -9.662 0.938 14.763 1.00 88.25 114 ARG A N 1
ATOM 838 C CA . ARG A 1 114 ? -9.996 1.898 15.836 1.00 88.25 114 ARG A CA 1
ATOM 839 C C . ARG A 1 114 ? -10.095 1.212 17.209 1.00 88.25 114 ARG A C 1
ATOM 841 O O . ARG A 1 114 ? -10.654 0.132 17.344 1.00 88.25 114 ARG A O 1
ATOM 848 N N . GLY A 1 115 ? -9.548 1.846 18.249 1.00 89.44 115 GLY A N 1
ATOM 849 C CA . GLY A 1 115 ? -9.527 1.302 19.618 1.00 89.44 115 GLY A CA 1
ATOM 850 C C . GLY A 1 115 ? -8.390 0.305 19.881 1.00 89.44 115 GLY A C 1
ATOM 851 O O . GLY A 1 115 ? -7.451 0.217 19.101 1.00 89.44 115 GLY A O 1
ATOM 852 N N . TRP A 1 116 ? -8.443 -0.432 20.993 1.00 92.69 116 TRP A N 1
ATOM 853 C CA . TRP A 1 116 ? -7.366 -1.346 21.438 1.00 92.69 116 TRP A CA 1
ATOM 854 C C . TRP A 1 116 ? -7.859 -2.751 21.803 1.00 92.69 116 TRP A C 1
ATOM 856 O O . TRP A 1 116 ? -7.203 -3.496 22.526 1.00 92.69 116 TRP A O 1
ATOM 866 N N . GLN A 1 117 ? -9.028 -3.119 21.282 1.00 92.56 117 GLN A N 1
ATOM 867 C CA . GLN A 1 117 ? -9.522 -4.493 21.323 1.00 92.56 117 GLN A CA 1
ATOM 868 C C . GLN A 1 117 ? -8.656 -5.384 20.418 1.00 92.56 117 GLN A C 1
ATOM 870 O O . GLN A 1 117 ? -8.031 -4.892 19.478 1.00 92.56 117 GLN A O 1
ATOM 875 N N . THR A 1 118 ? -8.649 -6.698 20.651 1.00 90.31 118 THR A N 1
ATOM 876 C CA . THR A 1 118 ? -7.794 -7.649 19.914 1.00 90.31 118 THR A CA 1
ATOM 877 C C . THR A 1 118 ? -7.935 -7.526 18.391 1.00 90.31 118 THR A C 1
ATOM 879 O O . THR A 1 118 ? -6.931 -7.391 17.697 1.00 90.31 118 THR A O 1
ATOM 882 N N . ARG A 1 119 ? -9.166 -7.443 17.862 1.00 91.38 119 ARG A N 1
ATOM 883 C CA . ARG A 1 119 ? -9.424 -7.256 16.417 1.00 91.38 119 ARG A CA 1
ATOM 884 C C . ARG A 1 119 ? -8.817 -5.962 15.858 1.00 91.38 119 ARG A C 1
ATOM 886 O O . ARG A 1 119 ? -8.288 -5.943 14.747 1.00 91.38 119 ARG A O 1
ATOM 893 N N . ALA A 1 120 ? -8.842 -4.890 16.648 1.00 93.44 120 ALA A N 1
ATOM 894 C CA . ALA A 1 120 ? -8.268 -3.606 16.267 1.00 93.44 120 ALA A CA 1
ATOM 895 C C . ALA A 1 120 ? -6.737 -3.607 16.306 1.00 93.44 120 ALA A C 1
ATOM 897 O O . ALA A 1 120 ? -6.115 -2.808 15.611 1.00 93.44 120 ALA A O 1
ATOM 898 N N .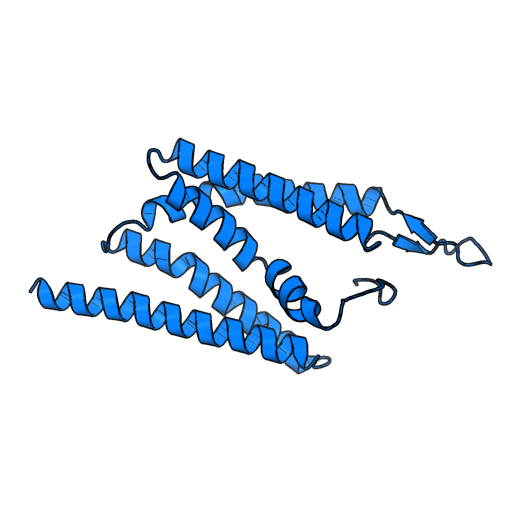 VAL A 1 121 ? -6.119 -4.457 17.128 1.00 95.25 121 VAL A N 1
ATOM 899 C CA . VAL A 1 121 ? -4.663 -4.656 17.126 1.00 95.25 121 VAL A CA 1
ATOM 900 C C . VAL A 1 121 ? -4.247 -5.444 15.891 1.00 95.25 121 VAL A C 1
ATOM 902 O O . VAL A 1 121 ? -3.380 -4.971 15.168 1.00 95.25 121 VAL A O 1
ATOM 905 N N . ILE A 1 122 ? -4.929 -6.554 15.587 1.00 95.12 122 ILE A N 1
ATOM 906 C CA . ILE A 1 122 ? -4.688 -7.339 14.362 1.00 95.12 122 ILE A CA 1
ATOM 907 C C . ILE A 1 122 ? -4.770 -6.434 13.126 1.00 95.12 122 ILE A C 1
ATOM 909 O O . ILE A 1 122 ? -3.864 -6.420 12.301 1.00 95.12 122 ILE A O 1
ATOM 913 N N . SER A 1 123 ? -5.803 -5.591 13.053 1.00 95.00 123 SER A N 1
ATOM 914 C CA . SER A 1 123 ? -5.965 -4.643 11.945 1.00 95.00 123 SER A CA 1
ATOM 915 C C . SER A 1 123 ? -4.820 -3.621 11.856 1.00 95.00 123 SER A C 1
ATOM 917 O O . SER A 1 123 ? -4.366 -3.315 10.761 1.00 95.00 123 SER A O 1
ATOM 919 N N . LYS A 1 124 ? -4.307 -3.114 12.991 1.00 95.81 124 LYS A N 1
ATOM 920 C CA . LYS A 1 124 ? -3.152 -2.190 13.006 1.00 95.81 124 LYS A CA 1
ATOM 921 C C . LYS A 1 124 ? -1.849 -2.853 12.574 1.00 95.81 124 LYS A C 1
ATOM 923 O O . LYS A 1 124 ? -0.986 -2.159 12.054 1.00 95.81 124 LYS A O 1
ATOM 928 N N . LEU A 1 125 ? -1.703 -4.152 12.821 1.00 97.12 125 LEU A N 1
ATOM 929 C CA . LEU A 1 125 ? -0.506 -4.907 12.464 1.00 97.12 125 LEU A CA 1
ATOM 930 C C . LEU A 1 125 ? -0.455 -5.268 10.977 1.00 97.12 125 LEU A C 1
ATOM 932 O O . LEU A 1 125 ? 0.622 -5.574 10.480 1.00 97.12 125 LEU A O 1
ATOM 936 N N . LEU A 1 126 ? -1.577 -5.185 10.257 1.00 96.38 126 LEU A N 1
ATOM 937 C CA . LEU A 1 126 ? -1.665 -5.581 8.852 1.00 96.38 126 LEU A CA 1
ATOM 938 C C . LEU A 1 126 ? -0.625 -4.878 7.965 1.00 96.38 126 LEU A C 1
ATOM 940 O O . LEU A 1 126 ? 0.153 -5.544 7.291 1.00 96.38 126 LEU A O 1
ATOM 944 N N . ILE A 1 127 ? -0.592 -3.543 7.988 1.00 96.75 127 ILE A N 1
ATOM 945 C CA . ILE A 1 127 ? 0.328 -2.745 7.164 1.00 96.75 127 ILE A CA 1
ATOM 946 C C . ILE A 1 127 ? 1.800 -2.931 7.560 1.00 96.75 127 ILE A C 1
ATOM 948 O O . ILE A 1 127 ? 2.594 -3.213 6.668 1.00 96.75 127 ILE A O 1
ATOM 952 N N . PRO A 1 128 ? 2.204 -2.821 8.842 1.00 96.88 128 PRO A N 1
ATOM 953 C CA . PRO A 1 128 ? 3.608 -2.995 9.198 1.00 96.88 128 PRO A CA 1
ATOM 954 C C . PRO A 1 128 ? 4.098 -4.437 8.997 1.00 96.88 128 PRO A C 1
ATOM 956 O O . PRO A 1 128 ? 5.244 -4.618 8.607 1.00 96.88 128 PRO A O 1
ATOM 959 N N . ILE A 1 129 ? 3.255 -5.466 9.175 1.00 97.31 129 ILE A N 1
ATOM 960 C CA . ILE A 1 129 ? 3.636 -6.848 8.827 1.00 97.31 129 ILE A CA 1
ATOM 961 C C . ILE A 1 129 ? 3.803 -6.991 7.312 1.00 97.31 129 ILE A C 1
ATOM 963 O O . ILE A 1 129 ? 4.786 -7.575 6.865 1.00 97.31 129 ILE A O 1
ATOM 967 N N . LEU A 1 130 ? 2.881 -6.444 6.513 1.00 96.06 130 LEU A N 1
ATOM 968 C CA . LEU A 1 130 ? 2.991 -6.488 5.055 1.00 96.06 130 LEU A CA 1
ATOM 969 C C . LEU A 1 130 ? 4.281 -5.805 4.578 1.00 96.06 130 LEU A C 1
ATOM 971 O O . LEU A 1 130 ? 5.034 -6.407 3.816 1.00 96.06 130 LEU A O 1
ATOM 975 N N . ALA A 1 131 ? 4.569 -4.607 5.093 1.00 96.56 131 ALA A N 1
ATOM 976 C CA . ALA A 1 131 ? 5.797 -3.874 4.805 1.00 96.56 131 ALA A CA 1
ATOM 977 C C . ALA A 1 131 ? 7.041 -4.681 5.195 1.00 96.56 131 ALA A C 1
ATOM 979 O O . ALA A 1 131 ? 7.919 -4.866 4.359 1.00 96.56 131 ALA A O 1
ATOM 980 N N . LEU A 1 132 ? 7.076 -5.245 6.409 1.00 96.00 132 LEU A N 1
ATOM 981 C CA . LEU A 1 132 ? 8.172 -6.098 6.868 1.00 96.00 132 LEU A CA 1
ATOM 982 C C . LEU A 1 132 ? 8.397 -7.273 5.905 1.00 96.00 132 LEU A C 1
ATOM 984 O O . LEU A 1 132 ? 9.485 -7.423 5.365 1.00 96.00 132 LEU A O 1
ATOM 988 N N . THR A 1 133 ? 7.353 -8.055 5.613 1.00 96.25 133 THR A N 1
ATOM 989 C CA . THR A 1 133 ? 7.470 -9.240 4.744 1.00 96.25 133 THR A CA 1
ATOM 990 C C . THR A 1 133 ? 7.893 -8.906 3.314 1.00 96.25 133 THR A C 1
ATOM 992 O O . THR A 1 133 ? 8.669 -9.654 2.714 1.00 96.25 133 THR A O 1
ATOM 995 N N . GLU A 1 134 ? 7.403 -7.797 2.753 1.00 94.38 134 GLU A N 1
ATOM 996 C CA . GLU A 1 134 ? 7.796 -7.353 1.417 1.00 94.38 134 GLU A CA 1
ATOM 997 C C . GLU A 1 134 ? 9.255 -6.881 1.409 1.00 94.38 134 GLU A C 1
ATOM 999 O O . GLU A 1 134 ? 10.007 -7.267 0.513 1.00 94.38 134 GLU A O 1
ATOM 1004 N N . MET A 1 135 ? 9.676 -6.098 2.411 1.00 94.44 135 MET A N 1
ATOM 1005 C CA . MET A 1 135 ? 11.049 -5.595 2.484 1.00 94.44 135 MET A CA 1
ATOM 1006 C C . MET A 1 135 ? 12.050 -6.721 2.709 1.00 94.44 135 MET A C 1
ATOM 1008 O O . MET A 1 135 ? 13.035 -6.771 1.981 1.00 94.44 135 MET A O 1
ATOM 1012 N N . THR A 1 136 ? 11.785 -7.667 3.618 1.00 93.88 136 THR A N 1
ATOM 1013 C CA . THR A 1 136 ? 12.677 -8.814 3.856 1.00 93.88 136 THR A CA 1
ATOM 1014 C C . THR A 1 136 ? 12.912 -9.608 2.567 1.00 93.88 136 THR A C 1
ATOM 1016 O O . THR A 1 136 ? 14.045 -9.969 2.250 1.00 93.88 136 THR A O 1
ATOM 1019 N N . ARG A 1 137 ? 11.859 -9.843 1.767 1.00 92.75 137 ARG A N 1
ATOM 1020 C CA . ARG A 1 137 ? 11.996 -10.524 0.466 1.00 92.75 137 ARG A CA 1
ATOM 1021 C C . ARG A 1 137 ? 12.803 -9.698 -0.530 1.00 92.75 137 ARG A C 1
ATOM 1023 O O . ARG A 1 137 ? 13.677 -10.253 -1.189 1.00 92.75 137 ARG A O 1
ATOM 1030 N N . ARG A 1 138 ? 12.534 -8.392 -0.632 1.00 88.81 138 ARG A N 1
ATOM 1031 C CA . ARG A 1 138 ? 13.272 -7.491 -1.532 1.00 88.81 138 ARG A CA 1
ATOM 1032 C C . ARG A 1 138 ? 14.750 -7.403 -1.159 1.00 88.81 138 ARG A C 1
ATOM 1034 O O . ARG A 1 138 ? 15.594 -7.509 -2.039 1.00 88.81 138 ARG A O 1
ATOM 1041 N N . LEU A 1 139 ? 15.069 -7.286 0.127 1.00 88.38 139 LEU A N 1
ATOM 1042 C CA . LEU A 1 139 ? 16.440 -7.315 0.642 1.00 88.38 139 LEU A CA 1
ATOM 1043 C C . LEU A 1 139 ? 17.147 -8.622 0.290 1.00 88.38 139 LEU A C 1
ATOM 1045 O O . LEU A 1 139 ? 18.261 -8.577 -0.224 1.00 88.38 139 LEU A O 1
ATOM 1049 N N . ALA A 1 140 ? 16.487 -9.767 0.488 1.00 88.12 140 ALA A N 1
ATOM 1050 C CA . ALA A 1 140 ? 17.044 -11.065 0.119 1.00 88.12 140 ALA A CA 1
ATOM 1051 C C . ALA A 1 140 ? 17.343 -11.160 -1.388 1.00 88.12 140 ALA A C 1
ATOM 1053 O O . ALA A 1 140 ? 18.383 -11.688 -1.777 1.00 88.12 140 ALA A O 1
ATOM 1054 N N . THR A 1 141 ? 16.467 -10.616 -2.242 1.00 85.69 141 THR A N 1
ATOM 1055 C CA . THR A 1 141 ? 16.704 -10.589 -3.692 1.00 85.69 141 THR A CA 1
ATOM 1056 C C . THR A 1 141 ? 17.804 -9.607 -4.101 1.00 85.69 141 THR A C 1
ATOM 1058 O O . THR A 1 141 ? 18.663 -9.959 -4.900 1.00 85.69 141 THR A O 1
ATOM 1061 N N . GLU A 1 142 ? 17.831 -8.396 -3.544 1.00 82.25 142 GLU A N 1
ATOM 1062 C CA . GLU A 1 142 ? 18.818 -7.363 -3.897 1.00 82.25 142 GLU A CA 1
ATOM 1063 C C . GLU A 1 142 ? 20.234 -7.745 -3.439 1.00 82.25 142 GLU A C 1
ATOM 1065 O O . GLU A 1 142 ? 21.205 -7.521 -4.162 1.00 82.25 142 GLU A O 1
ATOM 1070 N N . ALA A 1 143 ? 20.354 -8.390 -2.274 1.00 76.06 143 ALA A N 1
ATOM 1071 C CA . ALA A 1 143 ? 21.628 -8.887 -1.759 1.00 76.06 143 ALA A CA 1
ATOM 1072 C C . ALA A 1 143 ? 22.217 -10.034 -2.602 1.00 76.06 143 ALA A C 1
ATOM 1074 O O . ALA A 1 143 ? 23.428 -10.242 -2.580 1.00 76.06 143 ALA A O 1
ATOM 1075 N N . GLY A 1 144 ? 21.378 -10.777 -3.336 1.00 72.56 144 GLY A N 1
ATOM 1076 C CA . GLY A 1 144 ? 21.793 -11.963 -4.088 1.00 72.56 144 GLY A CA 1
ATOM 1077 C C . GLY A 1 144 ? 22.301 -11.706 -5.510 1.00 72.56 144 GLY A C 1
ATOM 1078 O O . GLY A 1 144 ? 23.063 -12.525 -6.017 1.00 72.56 144 GLY A O 1
ATOM 1079 N N . PHE A 1 145 ? 21.896 -10.611 -6.167 1.00 65.88 145 PHE A N 1
ATOM 1080 C CA . PHE A 1 145 ? 22.129 -10.438 -7.612 1.00 65.88 145 PHE A CA 1
ATOM 1081 C C . PHE A 1 145 ? 22.966 -9.209 -7.983 1.00 65.88 145 PHE A C 1
ATOM 1083 O O . PHE A 1 145 ? 23.896 -9.350 -8.775 1.00 65.88 145 PHE A O 1
ATOM 1090 N N . GLN A 1 146 ? 22.672 -8.020 -7.441 1.00 63.66 146 GLN A N 1
ATOM 1091 C CA . GLN A 1 146 ? 23.469 -6.809 -7.678 1.00 63.66 146 GLN A CA 1
ATOM 1092 C C . GLN A 1 146 ? 23.033 -5.684 -6.717 1.00 63.66 146 GLN A C 1
ATOM 1094 O O . GLN A 1 146 ? 22.016 -5.039 -6.971 1.00 63.66 146 GLN A O 1
ATOM 1099 N N . PRO A 1 147 ? 23.773 -5.407 -5.629 1.00 68.81 147 PRO A N 1
ATOM 1100 C CA . PRO A 1 147 ? 23.306 -4.480 -4.607 1.00 68.81 147 PRO A CA 1
ATOM 1101 C C . PRO A 1 147 ? 23.340 -3.039 -5.125 1.00 68.81 147 PRO A C 1
ATOM 1103 O O . PRO A 1 147 ? 24.401 -2.427 -5.236 1.00 68.81 147 PRO A O 1
ATOM 1106 N N . SER A 1 148 ? 22.169 -2.466 -5.402 1.00 83.00 148 SER A N 1
ATOM 1107 C CA . SER A 1 148 ? 22.014 -1.012 -5.469 1.00 83.00 148 SER A CA 1
ATOM 1108 C C . SER A 1 148 ? 22.063 -0.461 -4.040 1.00 83.00 148 SER A C 1
ATOM 1110 O O . SER A 1 148 ? 21.145 -0.754 -3.265 1.00 83.00 148 SER A O 1
ATOM 1112 N N . PRO A 1 149 ? 23.076 0.346 -3.651 1.00 84.50 149 PRO A N 1
ATOM 1113 C CA . PRO A 1 149 ? 23.193 0.826 -2.275 1.00 84.50 149 PRO A CA 1
ATOM 1114 C C . PRO A 1 149 ? 21.931 1.562 -1.822 1.00 84.50 149 PRO A C 1
ATOM 1116 O O . PRO A 1 149 ? 21.412 1.305 -0.740 1.00 84.50 149 PRO A O 1
ATOM 1119 N N . VAL A 1 150 ? 21.371 2.412 -2.690 1.00 85.81 150 VAL A N 1
ATOM 1120 C CA . VAL A 1 150 ? 20.143 3.167 -2.404 1.00 85.81 150 VAL A CA 1
ATOM 1121 C C . VAL A 1 150 ? 18.960 2.232 -2.154 1.00 85.81 150 VAL A C 1
ATOM 1123 O O . VAL A 1 150 ? 18.195 2.476 -1.222 1.00 85.81 150 VAL A O 1
ATOM 1126 N N . ALA A 1 151 ? 18.810 1.161 -2.938 1.00 85.00 151 ALA A N 1
ATOM 1127 C CA . ALA A 1 151 ? 17.733 0.195 -2.739 1.00 85.00 151 ALA A CA 1
ATOM 1128 C C . ALA A 1 151 ? 17.903 -0.553 -1.411 1.00 85.00 151 ALA A C 1
ATOM 1130 O O . ALA A 1 151 ? 16.982 -0.562 -0.600 1.00 85.00 151 ALA A O 1
ATOM 1131 N N . VAL A 1 152 ? 19.100 -1.088 -1.144 1.00 87.38 152 VAL A N 1
ATOM 1132 C CA . VAL A 1 152 ? 19.411 -1.819 0.096 1.00 87.38 152 VAL A CA 1
ATOM 1133 C C . VAL A 1 152 ? 19.161 -0.952 1.334 1.00 87.38 152 VAL A C 1
ATOM 1135 O O . VAL A 1 152 ? 18.451 -1.384 2.242 1.00 87.38 152 VAL A O 1
ATOM 1138 N N . TYR A 1 153 ? 19.664 0.288 1.356 1.00 89.25 153 TYR A N 1
ATOM 1139 C CA . TYR A 1 153 ? 19.414 1.219 2.463 1.00 89.25 153 TYR A CA 1
ATOM 1140 C C . TYR A 1 153 ? 17.926 1.548 2.612 1.00 89.25 153 TYR A C 1
ATOM 1142 O O . TYR A 1 153 ? 17.405 1.519 3.726 1.00 89.25 153 TYR A O 1
ATOM 1150 N N . THR A 1 154 ? 17.226 1.828 1.509 1.00 89.56 154 THR A N 1
ATOM 1151 C CA . THR A 1 154 ? 15.792 2.161 1.541 1.00 89.56 154 THR A CA 1
ATOM 1152 C C . THR A 1 154 ? 14.978 1.012 2.136 1.00 89.56 154 THR A C 1
ATOM 1154 O O . THR A 1 154 ? 14.179 1.226 3.047 1.00 89.56 154 THR A O 1
ATOM 1157 N N . TRP A 1 155 ? 15.208 -0.216 1.668 1.00 91.31 155 TRP A N 1
ATOM 1158 C CA . TRP A 1 155 ? 14.502 -1.397 2.158 1.00 91.31 155 TRP A CA 1
ATOM 1159 C C . TRP A 1 155 ? 14.841 -1.712 3.612 1.00 91.31 155 TRP A C 1
ATOM 1161 O O . TRP A 1 155 ? 13.924 -1.973 4.387 1.00 91.31 155 TRP A O 1
ATOM 1171 N N . GLY A 1 156 ? 16.114 -1.610 4.008 1.00 92.75 156 GLY A N 1
ATOM 1172 C CA . GLY A 1 156 ? 16.541 -1.837 5.391 1.00 92.75 156 GLY A CA 1
ATOM 1173 C C . GLY A 1 156 ? 15.920 -0.844 6.376 1.00 92.75 156 GLY A C 1
ATOM 1174 O O . GLY A 1 156 ? 15.465 -1.234 7.451 1.00 92.75 156 GLY A O 1
ATOM 1175 N N . VAL A 1 157 ? 15.818 0.436 5.998 1.00 94.12 157 VAL A N 1
ATOM 1176 C CA . VAL A 1 157 ? 15.139 1.454 6.818 1.00 94.12 157 VAL A CA 1
ATOM 1177 C C . VAL A 1 157 ? 13.653 1.131 6.965 1.00 94.12 157 VAL A C 1
ATOM 1179 O O . VAL A 1 157 ? 13.135 1.138 8.081 1.00 94.12 157 VAL A O 1
ATOM 1182 N N . VAL A 1 158 ? 12.960 0.814 5.867 1.00 94.75 158 VAL A N 1
ATOM 1183 C CA . VAL A 1 158 ? 11.528 0.475 5.916 1.00 94.75 158 VAL A CA 1
ATOM 1184 C C . VAL A 1 158 ? 11.289 -0.792 6.742 1.00 94.75 158 VAL A C 1
ATOM 1186 O O . VAL A 1 158 ? 10.349 -0.822 7.539 1.00 94.75 158 VAL A O 1
ATOM 1189 N N . GLU A 1 159 ? 12.137 -1.812 6.604 1.00 94.69 159 GLU A N 1
ATOM 1190 C CA . GLU A 1 159 ? 12.078 -3.046 7.393 1.00 94.69 159 GLU A CA 1
ATOM 1191 C C . GLU A 1 159 ? 12.234 -2.753 8.894 1.00 94.69 159 GLU A C 1
ATOM 1193 O O . GLU A 1 159 ? 11.363 -3.110 9.692 1.00 94.69 159 GLU A O 1
ATOM 1198 N N . GLY A 1 160 ? 13.288 -2.019 9.271 1.00 96.44 160 GLY A N 1
ATOM 1199 C CA . GLY A 1 160 ? 13.561 -1.644 10.659 1.00 96.44 160 GLY A CA 1
ATOM 1200 C C . GLY A 1 160 ? 12.449 -0.793 11.277 1.00 96.44 160 GLY A C 1
ATOM 1201 O O . GLY A 1 160 ? 11.990 -1.074 12.387 1.00 96.44 160 GLY A O 1
ATOM 1202 N N . CYS A 1 161 ? 11.943 0.206 10.547 1.00 97.12 161 CYS A N 1
ATOM 1203 C CA . CYS A 1 161 ? 10.805 1.013 10.989 1.00 97.12 161 CYS A CA 1
ATOM 1204 C C . CYS A 1 161 ? 9.532 0.170 11.148 1.00 97.12 161 CYS A C 1
ATOM 1206 O O . CYS A 1 161 ? 8.791 0.353 12.115 1.00 97.12 161 CYS A O 1
ATOM 1208 N N . SER A 1 162 ? 9.280 -0.771 10.235 1.00 96.00 162 SER A N 1
ATOM 1209 C CA . SER A 1 162 ? 8.113 -1.656 10.303 1.00 96.00 162 SER A CA 1
ATOM 1210 C C . SER A 1 162 ? 8.172 -2.557 11.534 1.00 96.00 162 SER A C 1
ATOM 1212 O O . SER A 1 162 ? 7.189 -2.651 12.273 1.00 96.00 162 SER A O 1
ATOM 1214 N N . LEU A 1 163 ? 9.339 -3.148 11.814 1.00 97.69 163 LEU A N 1
ATOM 1215 C CA . LEU A 1 163 ? 9.574 -3.945 13.016 1.00 97.69 163 LEU A CA 1
ATOM 1216 C C . LEU A 1 163 ? 9.357 -3.120 14.292 1.00 97.69 163 LEU A C 1
ATOM 1218 O O . LEU A 1 163 ? 8.650 -3.558 15.202 1.00 97.69 163 LEU A O 1
ATOM 1222 N N . LEU A 1 164 ? 9.903 -1.901 14.338 1.00 98.00 164 LEU A N 1
ATOM 1223 C CA . LEU A 1 164 ? 9.726 -0.994 15.471 1.00 98.00 164 LEU A CA 1
ATOM 1224 C C . LEU A 1 164 ? 8.241 -0.685 15.716 1.00 98.00 164 LEU A C 1
ATOM 1226 O O . LEU A 1 164 ? 7.771 -0.757 16.851 1.00 98.00 164 LEU A O 1
ATOM 1230 N N . VAL A 1 165 ? 7.474 -0.401 14.660 1.00 97.38 165 VAL A N 1
ATOM 1231 C CA . VAL A 1 165 ? 6.028 -0.148 14.760 1.00 97.38 165 VAL A CA 1
ATOM 1232 C C . VAL A 1 165 ? 5.274 -1.377 15.283 1.00 97.38 165 VAL A C 1
ATOM 1234 O O . VAL A 1 165 ? 4.394 -1.223 16.134 1.00 97.38 165 VAL A O 1
ATOM 1237 N N . VAL A 1 166 ? 5.621 -2.593 14.837 1.00 97.75 166 VAL A N 1
ATOM 1238 C CA . VAL A 1 166 ? 5.040 -3.841 15.373 1.00 97.75 166 VAL A CA 1
ATOM 1239 C C . VAL A 1 166 ? 5.283 -3.946 16.879 1.00 97.75 166 VAL A C 1
ATOM 1241 O O . VAL A 1 166 ? 4.329 -4.145 17.638 1.00 97.75 166 VAL A O 1
ATOM 1244 N N . ILE A 1 167 ? 6.531 -3.759 17.318 1.00 97.94 167 ILE A N 1
ATOM 1245 C CA . ILE A 1 167 ? 6.915 -3.825 18.734 1.00 97.94 167 ILE A CA 1
ATOM 1246 C C . ILE A 1 167 ? 6.126 -2.798 19.550 1.00 97.94 167 ILE A C 1
ATOM 1248 O O . ILE A 1 167 ? 5.546 -3.145 20.579 1.00 97.94 167 ILE A O 1
ATOM 1252 N N . VAL A 1 168 ? 6.026 -1.555 19.072 1.00 97.81 168 VAL A N 1
ATOM 1253 C CA . VAL A 1 168 ? 5.279 -0.485 19.751 1.00 97.81 168 VAL A CA 1
ATOM 1254 C C . VAL A 1 168 ? 3.792 -0.831 19.878 1.00 97.81 168 VAL A C 1
ATOM 1256 O O . VAL A 1 168 ? 3.216 -0.689 20.958 1.00 97.81 168 VAL A O 1
ATOM 1259 N N . ILE A 1 169 ? 3.150 -1.324 18.813 1.00 96.38 169 ILE A N 1
ATOM 1260 C CA . ILE A 1 169 ? 1.729 -1.708 18.846 1.00 96.38 169 ILE A CA 1
ATOM 1261 C C . ILE A 1 169 ? 1.489 -2.824 19.871 1.00 96.38 169 ILE A C 1
ATOM 1263 O O . ILE A 1 169 ? 0.540 -2.746 20.660 1.00 96.38 169 ILE A O 1
ATOM 1267 N N . LEU A 1 170 ? 2.336 -3.855 19.873 1.00 96.31 170 LEU A N 1
ATOM 1268 C CA . LEU A 1 170 ? 2.229 -4.973 20.810 1.00 96.31 170 LEU A CA 1
ATOM 1269 C C . LEU A 1 170 ? 2.517 -4.534 22.251 1.00 96.31 170 LEU A C 1
ATOM 1271 O O . LEU A 1 170 ? 1.760 -4.893 23.153 1.00 96.31 170 LEU A O 1
ATOM 1275 N N . GLY A 1 171 ? 3.530 -3.692 22.459 1.00 96.06 171 GLY A N 1
ATOM 1276 C CA . GLY A 1 171 ? 3.874 -3.116 23.758 1.00 96.06 171 GLY A CA 1
ATOM 1277 C C . GLY A 1 171 ? 2.726 -2.301 24.351 1.00 96.06 171 GLY A C 1
ATOM 1278 O O . GLY A 1 171 ? 2.320 -2.542 25.487 1.00 96.06 171 GLY A O 1
ATOM 1279 N N . ILE A 1 172 ? 2.106 -1.412 23.564 1.00 94.75 172 ILE A N 1
ATOM 1280 C CA . ILE A 1 172 ? 0.931 -0.641 24.010 1.00 94.75 172 ILE A CA 1
ATOM 1281 C C . ILE A 1 172 ? -0.253 -1.566 24.329 1.00 94.75 172 ILE A C 1
ATOM 1283 O O . ILE A 1 172 ? -1.026 -1.312 25.256 1.00 94.75 172 ILE A O 1
ATOM 1287 N N . ARG A 1 173 ? -0.438 -2.655 23.574 1.00 94.31 173 ARG A N 1
ATOM 1288 C CA . ARG A 1 173 ? -1.490 -3.632 23.878 1.00 94.31 173 ARG A CA 1
ATOM 1289 C C . ARG A 1 173 ? -1.204 -4.371 25.188 1.00 94.31 173 ARG A C 1
ATOM 1291 O O . ARG A 1 173 ? -2.141 -4.567 25.967 1.00 94.31 173 ARG A O 1
ATOM 1298 N N . ALA A 1 174 ? 0.042 -4.768 25.432 1.00 93.00 174 ALA A N 1
ATOM 1299 C CA . ALA A 1 174 ? 0.457 -5.452 26.652 1.00 93.00 174 ALA A CA 1
ATOM 1300 C C . ALA A 1 174 ? 0.241 -4.564 27.887 1.00 93.00 174 ALA A C 1
ATOM 1302 O O . ALA A 1 174 ? -0.468 -4.974 28.807 1.00 93.00 174 ALA A O 1
ATOM 1303 N N . THR A 1 175 ? 0.717 -3.313 27.862 1.00 94.56 175 THR A N 1
ATOM 1304 C CA . THR A 1 175 ? 0.550 -2.363 28.980 1.00 94.56 175 THR A CA 1
ATOM 1305 C C . THR A 1 175 ? -0.921 -2.109 29.307 1.00 94.56 175 THR A C 1
ATOM 1307 O O . THR A 1 175 ? -1.327 -2.208 30.462 1.00 94.56 175 THR A O 1
ATOM 1310 N N . ARG A 1 176 ? -1.767 -1.909 28.289 1.00 91.25 176 ARG A N 1
ATOM 1311 C CA . ARG A 1 176 ? -3.225 -1.762 28.470 1.00 91.25 176 ARG A CA 1
ATOM 1312 C C . ARG A 1 176 ? -3.919 -3.021 28.992 1.00 91.25 176 ARG A C 1
ATOM 1314 O O . ARG A 1 176 ? -5.035 -2.926 29.492 1.00 91.25 176 ARG A O 1
ATOM 1321 N N . THR A 1 177 ? -3.329 -4.203 28.805 1.00 89.75 177 THR A N 1
ATOM 1322 C CA . THR A 1 177 ? -3.866 -5.457 29.364 1.00 89.75 177 THR A CA 1
ATOM 1323 C C . THR A 1 177 ? -3.545 -5.562 30.844 1.00 89.75 177 THR A C 1
ATOM 1325 O O . THR A 1 177 ? -4.416 -5.953 31.611 1.00 89.75 177 THR A O 1
ATOM 1328 N N . LEU A 1 178 ? -2.322 -5.187 31.226 1.00 90.12 178 LEU A N 1
ATOM 1329 C CA . LEU A 1 178 ? -1.873 -5.192 32.616 1.00 90.12 178 LEU A CA 1
ATOM 1330 C C . LEU A 1 178 ? -2.668 -4.197 33.466 1.00 90.12 178 LEU A C 1
ATOM 1332 O O . LEU A 1 178 ? -3.120 -4.564 34.533 1.00 90.12 178 LEU A O 1
ATOM 1336 N N . GLN A 1 179 ? -2.944 -2.994 32.954 1.00 88.06 179 GLN A N 1
ATOM 1337 C CA . GLN A 1 179 ? -3.742 -1.976 33.662 1.00 88.06 179 GLN A CA 1
ATOM 1338 C C . GLN A 1 179 ? -5.223 -2.339 33.880 1.00 88.06 179 GLN A C 1
ATOM 1340 O O . GLN A 1 179 ? -5.933 -1.612 34.565 1.00 88.06 179 GLN A O 1
ATOM 1345 N N . ARG A 1 180 ? -5.729 -3.395 33.230 1.00 78.31 180 ARG A N 1
ATOM 1346 C CA . ARG A 1 180 ? -7.128 -3.845 33.354 1.00 78.31 180 ARG A CA 1
ATOM 1347 C C . ARG A 1 180 ? -7.299 -5.028 34.308 1.00 78.31 180 ARG A C 1
ATOM 1349 O O . ARG A 1 180 ? -8.431 -5.475 34.476 1.00 78.31 180 ARG A O 1
ATOM 1356 N N . ARG A 1 181 ? -6.200 -5.573 34.826 1.00 63.22 181 ARG A N 1
ATOM 1357 C CA . ARG A 1 181 ? -6.178 -6.631 35.837 1.00 63.22 181 ARG A CA 1
ATOM 1358 C C . ARG A 1 181 ? -5.913 -6.003 37.192 1.00 63.22 181 ARG A C 1
ATOM 1360 O O . ARG A 1 181 ? -6.491 -6.529 38.159 1.00 63.22 181 ARG A O 1
#

Mean predicted aligned error: 6.23 Å

Radius of gyration: 19.77 Å; Cα contacts (8 Å, |Δi|>4): 212; chains: 1; bounding box: 43×25×75 Å